Protein AF-F8GXV3-F1 (afdb_monomer_lite)

pLDDT: mean 84.54, std 17.16, range [21.62, 98.25]

Sequence (330 aa):
MSGDCIPEHRPTALTALLNALVDRIEAKPFVERRRDISFPLSAGTWPEFFSIALHGERMFVWGALEALQTQPGFALVLDQRRGQRDLDIWERSPKLVIAAQAEAFLRDETGRQPSAVVAWMAQWRQAVLARFSNAALCERLLSRPILILQRSPEQVLERLAGIPALASENLMLHEVAGRQFWGLSKVLNGHQEAIALLLDMEVCPFPDKPVQLLVAVRTADPAAPILFVENAATFEAMAAGRLSAAEGFVLIYASGYKASARRLRQPVGSSVYFAPGVFERNAALGISILAWLHGTDVTRPVYFWGDLDFSGIPVGRSNSPTFGRLNSPT

Secondary structure (DSSP, 8-state):
----PPPSS--HHHHHHHHHHHHHHHHS-GGG-SS-EEEE-STTT-HHHHH---HHHHHHHHHHHHHHHTSTTEEEE--GGGTTSS--GGGS--EEEE-TTHHHHHHHHHT-PPPHHHHHHHHHHHHHHHH---HHHHHHHHHS----TTS-HHHHHHHHHTGGGGTTS---HHHHHHHHTTT-TTTTTT-HHHHHHHTT-SS-SSPPPPEEEEEEES-S-TTPPEEEES-HHHHHHHHTTS-GGGTT-EEEEETT-TT-HHHHTSTTTEEEEE-THHHHH-THHHHHHHHHHHSS---S-EEEESS----SS-------------PPP-

Organism: Cupriavidus necator (strain ATCC 43291 / DSM 13513 / CCUG 52238 / LMG 8453 / N-1) (NCBI:txid1042878)

Structure (mmCIF, N/CA/C/O backbone):
data_AF-F8GXV3-F1
#
_entry.id   AF-F8GXV3-F1
#
loop_
_atom_site.group_PDB
_atom_site.id
_atom_site.type_symbol
_atom_site.label_atom_id
_atom_site.label_alt_id
_atom_site.label_comp_id
_atom_site.label_asym_id
_atom_site.label_entity_id
_atom_site.label_seq_id
_atom_site.pdbx_PDB_ins_code
_atom_site.Cartn_x
_atom_site.Cartn_y
_atom_site.Cartn_z
_atom_site.occupancy
_atom_site.B_iso_or_equiv
_atom_site.auth_seq_id
_atom_site.auth_comp_id
_atom_site.auth_asym_id
_atom_site.auth_atom_id
_atom_site.pdbx_PDB_model_num
ATOM 1 N N . MET A 1 1 ? -31.035 15.738 46.322 1.00 33.28 1 MET A N 1
ATOM 2 C CA . MET A 1 1 ? -30.264 14.577 45.835 1.00 33.28 1 MET A CA 1
ATOM 3 C C . MET A 1 1 ? -29.649 15.025 44.528 1.00 33.28 1 MET A C 1
ATOM 5 O O . MET A 1 1 ? -30.302 14.953 43.496 1.00 33.28 1 MET A O 1
ATOM 9 N N . SER A 1 2 ? -28.506 15.698 44.636 1.00 33.28 2 SER A N 1
ATOM 10 C CA . SER A 1 2 ? -27.885 16.427 43.531 1.00 33.28 2 SER A CA 1
ATOM 11 C C . SER A 1 2 ? -27.025 15.476 42.716 1.00 33.28 2 SER A C 1
ATOM 13 O O . SER A 1 2 ? -26.298 14.670 43.289 1.00 33.28 2 SER A O 1
ATOM 15 N N . GLY A 1 3 ? -27.147 15.562 41.393 1.00 39.66 3 GLY A N 1
ATOM 16 C CA . GLY A 1 3 ? -26.164 14.992 40.488 1.00 39.66 3 GLY A CA 1
ATOM 17 C C . GLY A 1 3 ? -24.858 15.750 40.671 1.00 39.66 3 GLY A C 1
ATOM 18 O O . GLY A 1 3 ? -24.817 16.961 40.458 1.00 39.66 3 GLY A O 1
ATOM 19 N N . ASP A 1 4 ? -23.820 15.042 41.098 1.00 42.78 4 ASP A N 1
ATOM 20 C CA . ASP A 1 4 ? -22.476 15.592 41.139 1.00 42.78 4 ASP A CA 1
ATOM 21 C C . ASP A 1 4 ? -21.959 15.672 39.701 1.00 42.78 4 ASP A C 1
ATOM 23 O O . ASP A 1 4 ? -21.517 14.692 39.099 1.00 42.78 4 ASP A O 1
ATOM 27 N N . CYS A 1 5 ? -22.096 16.869 39.128 1.00 40.56 5 CYS A N 1
ATOM 28 C CA . CYS A 1 5 ? -21.382 17.269 37.928 1.00 40.56 5 CYS A CA 1
ATOM 29 C C . CYS A 1 5 ? -19.881 17.079 38.156 1.00 40.56 5 CYS A C 1
ATOM 31 O O . CYS A 1 5 ? -19.325 17.534 39.157 1.00 40.56 5 CYS A O 1
ATOM 33 N N . ILE A 1 6 ? -19.221 16.464 37.177 1.00 49.84 6 ILE A N 1
ATOM 34 C CA . ILE A 1 6 ? -17.768 16.519 37.031 1.00 49.84 6 ILE A CA 1
ATOM 35 C C . ILE A 1 6 ? -17.361 18.008 37.105 1.00 49.84 6 ILE A C 1
ATOM 37 O O . ILE A 1 6 ? -17.970 18.821 36.406 1.00 49.84 6 ILE A O 1
ATOM 41 N N . PRO A 1 7 ? -16.398 18.397 37.962 1.00 50.69 7 PRO A N 1
ATOM 42 C CA . PRO A 1 7 ? -16.046 19.801 38.161 1.00 50.69 7 PRO A CA 1
ATOM 43 C C . PRO A 1 7 ? -15.643 20.476 36.840 1.00 50.69 7 PRO A C 1
ATOM 45 O O . PRO A 1 7 ? -14.898 19.892 36.054 1.00 50.69 7 PRO A O 1
ATOM 48 N N . GLU A 1 8 ? -16.099 21.720 36.628 1.00 45.16 8 GLU A N 1
ATOM 49 C CA . GLU A 1 8 ? -15.894 22.527 35.403 1.00 45.16 8 GLU A CA 1
ATOM 50 C C . GLU A 1 8 ? -14.418 22.674 34.984 1.00 45.16 8 GLU A C 1
ATOM 52 O O . GLU A 1 8 ? -14.126 22.967 33.827 1.00 45.16 8 GLU A O 1
ATOM 57 N N . HIS A 1 9 ? -13.478 22.442 35.906 1.00 56.06 9 HIS A N 1
ATOM 58 C CA . HIS A 1 9 ? -12.045 22.359 35.635 1.00 56.06 9 HIS A CA 1
ATOM 59 C C . HIS A 1 9 ? -11.512 20.996 36.090 1.00 56.06 9 HIS A C 1
ATOM 61 O O . HIS A 1 9 ? -11.319 20.746 37.282 1.00 56.06 9 HIS A O 1
ATOM 67 N N . ARG A 1 10 ? -11.266 20.101 35.127 1.00 70.50 10 ARG A N 1
ATOM 68 C CA . ARG A 1 10 ? -10.683 18.781 35.387 1.00 70.50 10 ARG A CA 1
ATOM 69 C C . ARG A 1 10 ? -9.225 18.923 35.849 1.00 70.50 10 ARG A C 1
ATOM 71 O O . ARG A 1 10 ? -8.451 19.599 35.169 1.00 70.50 10 ARG A O 1
ATOM 78 N N . PRO A 1 11 ? -8.804 18.244 36.934 1.00 85.44 11 PRO A N 1
ATOM 79 C CA . PRO A 1 11 ? -7.403 18.243 37.339 1.00 85.44 11 PRO A CA 1
ATOM 80 C C . PRO A 1 11 ? -6.493 17.687 36.240 1.00 85.44 11 PRO A C 1
ATOM 82 O O . PRO A 1 11 ? -6.799 16.648 35.652 1.00 85.44 11 PRO A O 1
ATOM 85 N N . THR A 1 12 ? -5.332 18.308 36.023 1.00 88.44 12 THR A N 1
ATOM 86 C CA . THR A 1 12 ? -4.345 17.880 35.014 1.00 88.44 12 THR A CA 1
ATOM 87 C C . THR A 1 12 ? -3.973 16.405 35.155 1.00 88.44 12 THR A C 1
ATOM 89 O O . THR A 1 12 ? -3.904 15.685 34.161 1.00 88.44 12 THR A O 1
ATOM 92 N N . ALA A 1 13 ? -3.807 15.929 36.393 1.00 92.06 13 ALA A N 1
ATOM 93 C CA . ALA A 1 13 ? -3.518 14.528 36.668 1.00 92.06 13 ALA A CA 1
ATOM 94 C C . ALA A 1 13 ? -4.636 13.594 36.172 1.00 92.06 13 ALA A C 1
ATOM 96 O O . ALA A 1 13 ? -4.341 12.560 35.578 1.00 92.06 13 ALA A O 1
ATOM 97 N N . LEU A 1 14 ? -5.912 13.956 36.342 1.00 93.00 14 LEU A N 1
ATOM 98 C CA . LEU A 1 14 ? -7.020 13.147 35.828 1.00 93.00 14 LEU A CA 1
ATOM 99 C C . LEU A 1 14 ? -7.042 13.150 34.292 1.00 93.00 14 LEU A C 1
ATOM 101 O O . LEU A 1 14 ? -7.212 12.099 33.684 1.00 93.00 14 LEU A O 1
ATOM 105 N N . THR A 1 15 ? -6.794 14.294 33.652 1.00 91.25 15 THR A N 1
ATOM 106 C CA . THR A 1 15 ? -6.670 14.376 32.185 1.00 91.25 15 THR A CA 1
ATOM 107 C C . THR A 1 15 ? -5.542 13.489 31.649 1.00 91.25 15 THR A C 1
ATOM 109 O O . THR A 1 15 ? -5.722 12.809 30.637 1.00 91.25 15 THR A O 1
ATOM 112 N N . ALA A 1 16 ? -4.391 13.458 32.326 1.00 92.25 16 ALA A N 1
ATOM 113 C CA . ALA A 1 16 ? -3.275 12.588 31.960 1.00 92.25 16 ALA A CA 1
ATOM 114 C C . ALA A 1 16 ? -3.654 11.102 32.065 1.00 92.25 16 ALA A C 1
ATOM 116 O O . ALA A 1 16 ? -3.392 10.337 31.136 1.00 92.25 16 ALA A O 1
ATOM 117 N N . LEU A 1 17 ? -4.362 10.716 33.135 1.00 95.06 17 LEU A N 1
ATOM 118 C CA . LEU A 1 17 ? -4.888 9.360 33.284 1.00 95.06 17 LEU A CA 1
ATOM 119 C C . LEU A 1 17 ? -5.804 8.993 32.113 1.00 95.06 17 LEU A C 1
ATOM 121 O O . LEU A 1 17 ? -5.548 7.994 31.453 1.00 95.06 17 LEU A O 1
ATOM 125 N N . LEU A 1 18 ? -6.826 9.802 31.808 1.00 94.12 18 LEU A N 1
ATOM 126 C CA . LEU A 1 18 ? -7.774 9.506 30.723 1.00 94.12 18 LEU A CA 1
ATOM 127 C C . LEU A 1 18 ? -7.065 9.318 29.371 1.00 94.12 18 LEU A C 1
ATOM 129 O O . LEU A 1 18 ? -7.381 8.381 28.638 1.00 94.12 18 LEU A O 1
ATOM 133 N N . ASN A 1 19 ? -6.061 10.147 29.069 1.00 91.62 19 ASN A N 1
ATOM 134 C CA . ASN A 1 19 ? -5.246 9.988 27.863 1.00 91.62 19 ASN A CA 1
ATOM 135 C C . ASN A 1 19 ? -4.462 8.670 27.852 1.00 91.62 19 ASN A C 1
ATOM 137 O O . ASN A 1 19 ? -4.500 7.959 26.848 1.00 91.62 19 ASN A O 1
ATOM 141 N N . ALA A 1 20 ? -3.833 8.295 28.969 1.00 92.88 20 ALA A N 1
ATOM 142 C CA . ALA A 1 20 ? -3.115 7.026 29.086 1.00 92.88 20 ALA A CA 1
ATOM 143 C C . ALA A 1 20 ? -4.042 5.806 28.913 1.00 92.88 20 ALA A C 1
ATOM 145 O O . ALA A 1 20 ? -3.634 4.767 28.383 1.00 92.88 20 ALA A O 1
ATOM 146 N N . LEU A 1 21 ? -5.309 5.920 29.325 1.00 93.44 21 LEU A N 1
ATOM 147 C CA . LEU A 1 21 ? -6.313 4.880 29.094 1.00 93.44 21 LEU A CA 1
ATOM 148 C C . LEU A 1 21 ? -6.666 4.760 27.606 1.00 93.44 21 LEU A C 1
ATOM 150 O O . LEU A 1 21 ? -6.712 3.642 27.090 1.00 93.44 21 LEU A O 1
ATOM 154 N N . VAL A 1 22 ? -6.846 5.884 26.904 1.00 91.06 22 VAL A N 1
ATOM 155 C CA . VAL A 1 22 ? -7.068 5.892 25.447 1.00 91.06 22 VAL A CA 1
ATOM 156 C C . VAL A 1 22 ? -5.863 5.314 24.707 1.00 91.06 22 VAL A C 1
ATOM 158 O O . VAL A 1 22 ? -6.049 4.450 23.853 1.00 91.06 22 VAL A O 1
ATOM 161 N N . ASP A 1 23 ? -4.632 5.667 25.090 1.00 89.69 23 ASP A N 1
ATOM 162 C CA . ASP A 1 23 ? -3.415 5.071 24.515 1.00 89.69 23 ASP A CA 1
ATOM 163 C C . ASP A 1 23 ? -3.404 3.546 24.678 1.00 89.69 23 ASP A C 1
ATOM 165 O O . ASP A 1 23 ? -3.026 2.795 23.775 1.00 89.69 23 ASP A O 1
ATOM 169 N N . ARG A 1 24 ? -3.873 3.050 25.829 1.00 89.56 24 ARG A N 1
ATOM 170 C CA . ARG A 1 24 ? -3.961 1.612 26.095 1.00 89.56 24 ARG A CA 1
ATOM 171 C C . ARG A 1 24 ? -5.009 0.911 25.229 1.00 89.56 24 ARG A C 1
ATOM 173 O O . ARG A 1 24 ? -4.808 -0.265 24.893 1.00 89.56 24 ARG A O 1
ATOM 180 N N . ILE A 1 25 ? -6.102 1.598 24.897 1.00 88.44 25 ILE A N 1
ATOM 181 C CA . ILE A 1 25 ? -7.142 1.128 23.972 1.00 88.44 25 ILE A CA 1
ATOM 182 C C . ILE A 1 25 ? -6.602 1.129 22.540 1.00 88.44 25 ILE A C 1
ATOM 184 O O . ILE A 1 25 ? -6.756 0.138 21.835 1.00 88.44 25 ILE A O 1
ATOM 188 N N . GLU A 1 26 ? -5.908 2.183 22.119 1.00 84.50 26 GLU A N 1
ATOM 189 C CA . GLU A 1 26 ? -5.350 2.294 20.766 1.00 84.50 26 GLU A CA 1
ATOM 190 C C . GLU A 1 26 ? -4.234 1.278 20.509 1.00 84.50 26 GLU A C 1
ATOM 192 O O . GLU A 1 26 ? -4.184 0.676 19.439 1.00 84.50 26 GLU A O 1
ATOM 197 N N . ALA A 1 27 ? -3.394 1.000 21.510 1.00 84.06 27 ALA A N 1
ATOM 198 C CA . ALA A 1 27 ? -2.353 -0.020 21.408 1.00 84.06 27 ALA A CA 1
ATOM 199 C C . ALA A 1 27 ? -2.911 -1.442 21.216 1.00 84.06 27 ALA A C 1
ATOM 201 O O . ALA A 1 27 ? -2.226 -2.307 20.671 1.00 84.06 27 ALA A O 1
ATOM 202 N N . LYS A 1 28 ? -4.124 -1.715 21.715 1.00 82.12 28 LYS A N 1
ATOM 203 C CA . LYS A 1 28 ? -4.849 -2.969 21.480 1.00 82.12 28 LYS A CA 1
ATOM 204 C C . LYS A 1 28 ? -6.350 -2.749 21.722 1.00 82.12 28 LYS A C 1
ATOM 206 O O . LYS A 1 28 ? -6.747 -2.720 22.896 1.00 82.12 28 LYS A O 1
ATOM 211 N N . PRO A 1 29 ? -7.172 -2.634 20.664 1.00 84.12 29 PRO A N 1
ATOM 212 C CA . PRO A 1 29 ? -8.606 -2.362 20.773 1.00 84.12 29 PRO A CA 1
ATOM 213 C C . PRO A 1 29 ? -9.378 -3.429 21.559 1.00 84.12 29 PRO A C 1
ATOM 215 O O . PRO A 1 29 ? -8.973 -4.593 21.600 1.00 84.12 29 PRO A O 1
ATOM 218 N N . PHE A 1 30 ? -10.530 -3.068 22.138 1.00 81.94 30 PHE A N 1
ATOM 219 C CA . PHE A 1 30 ? -11.371 -4.009 22.896 1.00 81.94 30 PHE A CA 1
ATOM 220 C C . PHE A 1 30 ? -11.828 -5.221 22.076 1.00 81.94 30 PHE A C 1
ATOM 222 O O . PHE A 1 30 ? -11.870 -6.326 22.610 1.00 81.94 30 PHE A O 1
ATOM 229 N N . VAL A 1 31 ? -12.068 -5.052 20.773 1.00 74.75 31 VAL A N 1
ATOM 230 C CA . VAL A 1 31 ? -12.433 -6.152 19.861 1.00 74.75 31 VAL A CA 1
ATOM 231 C C . VAL A 1 31 ? -11.362 -7.246 19.754 1.00 74.75 31 VAL A C 1
ATOM 233 O O . VAL A 1 31 ? -11.678 -8.393 19.458 1.00 74.75 31 VAL A O 1
ATOM 236 N N . GLU A 1 32 ? -10.097 -6.925 20.037 1.00 75.75 32 GLU A N 1
ATOM 237 C CA . GLU A 1 32 ? -8.978 -7.878 20.030 1.00 75.75 32 GLU A CA 1
ATOM 238 C C . GLU A 1 32 ? -8.675 -8.452 21.426 1.00 75.75 32 GLU A C 1
ATOM 240 O O . GLU A 1 32 ? -7.728 -9.231 21.617 1.00 75.75 32 GLU A O 1
ATOM 245 N N . ARG A 1 33 ? -9.431 -8.038 22.448 1.00 82.38 33 ARG A N 1
ATOM 246 C CA . ARG A 1 33 ? -9.215 -8.430 23.841 1.00 82.38 33 ARG A CA 1
ATOM 247 C C . ARG A 1 33 ? -10.218 -9.496 24.264 1.00 82.38 33 ARG A C 1
ATOM 249 O O . ARG A 1 33 ? -11.405 -9.417 23.996 1.00 82.38 33 ARG A O 1
ATOM 256 N N . ARG A 1 34 ? -9.721 -10.486 25.013 1.00 83.81 34 ARG A N 1
ATOM 257 C CA . ARG A 1 34 ? -10.557 -11.479 25.716 1.00 83.81 34 ARG A CA 1
ATOM 258 C C . ARG A 1 34 ? -10.982 -11.024 27.118 1.00 83.81 34 ARG A C 1
ATOM 260 O O . ARG A 1 34 ? -11.753 -11.721 27.765 1.00 83.81 34 ARG A O 1
ATOM 267 N N . ARG A 1 35 ? -10.388 -9.942 27.633 1.00 88.38 35 ARG A N 1
ATOM 268 C CA . ARG A 1 35 ? -10.569 -9.427 28.998 1.00 88.38 35 ARG A CA 1
ATOM 269 C C . ARG A 1 35 ? -10.495 -7.904 28.999 1.00 88.38 35 ARG A C 1
ATOM 271 O O . ARG A 1 35 ? -9.768 -7.335 28.180 1.00 88.38 35 ARG A O 1
ATOM 278 N N . ASP A 1 36 ? -11.168 -7.299 29.967 1.00 91.88 36 ASP A N 1
ATOM 279 C CA . ASP A 1 36 ? -11.130 -5.862 30.240 1.00 91.88 36 ASP A CA 1
ATOM 280 C C . ASP A 1 36 ? -9.711 -5.358 30.536 1.00 91.88 36 ASP A C 1
ATOM 282 O O . ASP A 1 36 ? -8.792 -6.117 30.875 1.00 91.88 36 ASP A O 1
ATOM 286 N N . ILE A 1 37 ? -9.513 -4.049 30.384 1.00 93.31 37 ILE A N 1
ATOM 287 C CA . ILE A 1 37 ? -8.228 -3.411 30.657 1.00 93.31 37 ILE A CA 1
ATOM 288 C C . ILE A 1 37 ? -8.104 -3.225 32.166 1.00 93.31 37 ILE A C 1
ATOM 290 O O . ILE A 1 37 ? -8.859 -2.473 32.762 1.00 93.31 37 ILE A O 1
ATOM 294 N N . SER A 1 38 ? -7.117 -3.876 32.780 1.00 94.25 38 SER A N 1
ATOM 295 C CA . SER A 1 38 ? -6.698 -3.575 34.152 1.00 94.25 38 SER A CA 1
ATOM 296 C C . SER A 1 38 ? -5.528 -2.596 34.108 1.00 94.25 38 SER A C 1
ATOM 298 O O . SER A 1 38 ? -4.436 -2.960 33.665 1.00 94.25 38 SER A O 1
ATOM 300 N N . PHE A 1 39 ? -5.740 -1.381 34.602 1.00 94.81 39 PHE A N 1
ATOM 301 C CA . PHE A 1 39 ? -4.751 -0.311 34.662 1.00 94.81 39 PHE A CA 1
ATOM 302 C C . PHE A 1 39 ? -4.348 -0.061 36.126 1.00 94.81 39 PHE A C 1
ATOM 304 O O . PHE A 1 39 ? -5.168 0.419 36.909 1.00 94.81 39 PHE A O 1
ATOM 311 N N . PRO A 1 40 ? -3.135 -0.446 36.562 1.00 95.12 40 PRO A N 1
ATOM 312 C CA . PRO A 1 40 ? -2.690 -0.137 37.917 1.00 95.12 40 PRO A CA 1
ATOM 313 C C . PRO A 1 40 ? -2.545 1.378 38.084 1.00 95.12 40 PRO A C 1
ATOM 315 O O . PRO A 1 40 ? -2.155 2.059 37.146 1.00 95.12 40 PRO A O 1
ATOM 318 N N . LEU A 1 41 ? -2.855 1.894 39.269 1.00 94.38 41 LEU A N 1
ATOM 319 C CA . LEU A 1 41 ? -2.696 3.307 39.604 1.00 94.38 41 LEU A CA 1
ATOM 320 C C . LEU A 1 41 ? -1.485 3.434 40.534 1.00 94.38 41 LEU A C 1
ATOM 322 O O . LEU A 1 41 ? -1.591 3.309 41.752 1.00 94.38 41 LEU A O 1
ATOM 326 N N . SER A 1 42 ? -0.304 3.587 39.936 1.00 93.69 42 SER A N 1
ATOM 327 C CA . SER A 1 42 ? 0.982 3.668 40.640 1.00 93.69 42 SER A CA 1
ATOM 328 C C . SER A 1 42 ? 1.845 4.804 40.099 1.00 93.69 42 SER A C 1
ATOM 330 O O . SER A 1 42 ? 1.592 5.309 39.008 1.00 93.69 42 SER A O 1
ATOM 332 N N . ALA A 1 43 ? 2.927 5.148 40.799 1.00 91.69 43 ALA A N 1
ATOM 333 C CA . ALA A 1 43 ? 3.860 6.184 40.349 1.00 91.69 43 ALA A CA 1
ATOM 334 C C . ALA A 1 43 ? 4.448 5.933 38.943 1.00 91.69 43 ALA A C 1
ATOM 336 O O . ALA A 1 43 ? 4.836 6.879 38.272 1.00 91.69 43 ALA A O 1
ATOM 337 N N . GLY A 1 44 ? 4.496 4.679 38.472 1.00 92.12 44 GLY A N 1
ATOM 338 C CA . GLY A 1 44 ? 4.976 4.353 37.123 1.00 92.12 44 GLY A CA 1
ATOM 339 C C . GLY A 1 44 ? 3.919 4.446 36.017 1.00 92.12 44 GLY A C 1
ATOM 340 O O . GLY A 1 44 ? 4.266 4.380 34.846 1.00 92.12 44 GLY A O 1
ATOM 341 N N . THR A 1 45 ? 2.637 4.543 36.367 1.00 91.25 45 THR A N 1
ATOM 342 C CA . THR A 1 45 ? 1.507 4.480 35.412 1.00 91.25 45 THR A CA 1
ATOM 343 C C . THR A 1 45 ? 0.573 5.679 35.496 1.00 91.25 45 THR A C 1
ATOM 345 O O . THR A 1 45 ? -0.137 5.958 34.538 1.00 91.25 45 THR A O 1
ATOM 348 N N . TRP A 1 46 ? 0.608 6.405 36.612 1.00 94.75 46 TRP A N 1
ATOM 349 C CA . TRP A 1 46 ? -0.066 7.680 36.814 1.00 94.75 46 TRP A CA 1
ATOM 350 C C . TRP A 1 46 ? 0.844 8.652 37.596 1.00 94.75 46 TRP A C 1
ATOM 352 O O . TRP A 1 46 ? 0.525 9.043 38.723 1.00 94.75 46 TRP A O 1
ATOM 362 N N . PRO A 1 47 ? 2.036 8.979 37.060 1.00 94.38 47 PRO A N 1
ATOM 363 C CA . PRO A 1 47 ? 3.049 9.765 37.768 1.00 94.38 47 PRO A CA 1
ATOM 364 C C . PRO A 1 47 ? 2.542 11.143 38.208 1.00 94.38 47 PRO A C 1
ATOM 366 O O . PRO A 1 47 ? 2.932 11.626 39.270 1.00 94.38 47 PRO A O 1
ATOM 369 N N . GLU A 1 48 ? 1.639 11.752 37.439 1.00 94.38 48 GLU A N 1
ATOM 370 C CA . GLU A 1 48 ? 1.087 13.077 37.708 1.00 94.38 48 GLU A CA 1
ATOM 371 C C . GLU A 1 48 ? 0.398 13.118 39.072 1.00 94.38 48 GLU A C 1
ATOM 373 O O . GLU A 1 48 ? 0.664 14.023 39.855 1.00 94.38 48 GLU A O 1
ATOM 378 N N . PHE A 1 49 ? -0.402 12.104 39.414 1.00 93.81 49 PHE A N 1
ATOM 379 C CA . PHE A 1 49 ? -1.050 12.020 40.724 1.00 93.81 49 PHE A CA 1
ATOM 380 C C . PHE A 1 49 ? -0.048 11.860 41.873 1.00 93.81 49 PHE A C 1
ATOM 382 O O . PHE A 1 49 ? -0.163 12.522 42.905 1.00 93.81 49 PHE A O 1
ATOM 389 N N . PHE A 1 50 ? 0.964 11.007 41.695 1.00 92.38 50 PHE A N 1
ATOM 390 C CA . PHE A 1 50 ? 1.960 10.743 42.739 1.00 92.38 50 PHE A CA 1
ATOM 391 C C . PHE A 1 50 ? 2.965 11.891 42.920 1.00 92.38 50 PHE A C 1
ATOM 393 O O . PHE A 1 50 ? 3.609 11.967 43.965 1.00 92.38 50 PHE A O 1
ATOM 400 N N . SER A 1 51 ? 3.064 12.805 41.950 1.00 92.94 51 SER A N 1
ATOM 401 C CA . SER A 1 51 ? 3.868 14.030 42.049 1.00 92.94 51 SER A CA 1
ATOM 402 C C . SER A 1 51 ? 3.210 15.154 42.864 1.00 92.94 51 SER A C 1
ATOM 404 O O . SER A 1 51 ? 3.900 16.083 43.282 1.00 92.94 51 SER A O 1
ATOM 406 N N . ILE A 1 52 ? 1.901 15.069 43.143 1.00 92.12 52 ILE A N 1
ATOM 407 C CA . ILE A 1 52 ? 1.165 16.086 43.910 1.00 92.12 52 ILE A CA 1
ATOM 408 C C . ILE A 1 52 ? 1.664 16.094 45.357 1.00 92.12 52 ILE A C 1
ATOM 410 O O . ILE A 1 52 ? 1.438 15.131 46.088 1.00 92.12 52 ILE A O 1
ATOM 414 N N . ALA A 1 53 ? 2.321 17.170 45.792 1.00 89.50 53 ALA A N 1
ATOM 415 C CA . ALA A 1 53 ? 2.879 17.271 47.145 1.00 89.50 53 ALA A CA 1
ATOM 416 C C . ALA A 1 53 ? 1.821 17.592 48.217 1.00 89.50 53 ALA A C 1
ATOM 418 O O . ALA A 1 53 ? 1.939 17.154 49.361 1.00 89.50 53 ALA A O 1
ATOM 419 N N . LEU A 1 54 ? 0.784 18.355 47.858 1.00 91.19 54 LEU A N 1
ATOM 420 C CA . LEU A 1 54 ? -0.247 18.805 48.791 1.00 91.19 54 LEU A CA 1
ATOM 421 C C . LEU A 1 54 ? -1.329 17.734 48.972 1.00 91.19 54 LEU A C 1
ATOM 423 O O . LEU A 1 54 ? -2.024 17.368 48.025 1.00 91.19 54 LEU A O 1
ATOM 427 N N . HIS A 1 55 ? -1.528 17.273 50.211 1.00 87.75 55 HIS A N 1
ATOM 428 C CA . HIS A 1 55 ? -2.513 16.228 50.520 1.00 87.75 55 HIS A CA 1
ATOM 429 C C . HIS A 1 55 ? -3.947 16.617 50.110 1.00 87.75 55 HIS A C 1
ATOM 431 O O . HIS A 1 55 ? -4.671 15.792 49.562 1.00 87.75 55 HIS A O 1
ATOM 437 N N . GLY A 1 56 ? -4.348 17.879 50.305 1.00 88.12 56 GLY A N 1
ATOM 438 C CA . GLY A 1 56 ? -5.682 18.357 49.915 1.00 88.12 56 GLY A CA 1
ATOM 439 C C . GLY A 1 56 ? -5.928 18.322 48.402 1.00 88.12 56 GLY A C 1
ATOM 440 O O . GLY A 1 56 ? -6.994 17.904 47.960 1.00 88.12 56 GLY A O 1
ATOM 441 N N . GLU A 1 57 ? -4.927 18.688 47.599 1.00 89.38 57 GLU A N 1
ATOM 442 C CA . GLU A 1 57 ? -5.003 18.588 46.136 1.00 89.38 57 GLU A CA 1
ATOM 443 C C . GLU A 1 57 ? -5.070 17.122 45.697 1.00 89.38 57 GLU A C 1
ATOM 445 O O . GLU A 1 57 ? -5.873 16.758 44.841 1.00 89.38 57 GLU A O 1
ATOM 450 N N . ARG A 1 58 ? -4.296 16.247 46.348 1.00 91.38 58 ARG A N 1
ATOM 451 C CA . ARG A 1 58 ? -4.332 14.807 46.082 1.00 91.38 58 ARG A CA 1
ATOM 452 C C . ARG A 1 58 ? -5.708 14.206 46.381 1.00 91.38 58 ARG A C 1
ATOM 454 O O . ARG A 1 58 ? -6.230 13.460 45.556 1.00 91.38 58 ARG A O 1
ATOM 461 N N . MET A 1 59 ? -6.318 14.578 47.507 1.00 90.62 59 MET A N 1
ATOM 462 C CA . MET A 1 59 ? -7.692 14.194 47.853 1.00 90.62 59 MET A CA 1
ATOM 463 C C . MET A 1 59 ? -8.705 14.697 46.820 1.00 90.62 59 MET A C 1
ATOM 465 O O . MET A 1 59 ? -9.604 13.953 46.440 1.00 90.62 59 MET A O 1
ATOM 469 N N . PHE A 1 60 ? -8.541 15.922 46.315 1.00 90.44 60 PHE A N 1
ATOM 470 C CA . PHE A 1 60 ? -9.403 16.469 45.266 1.00 90.44 60 PHE A CA 1
ATOM 471 C C . PHE A 1 60 ? -9.306 15.672 43.955 1.00 90.44 60 PHE A C 1
ATOM 473 O O . PHE A 1 60 ? -10.331 15.289 43.389 1.00 90.44 60 PHE A O 1
ATOM 480 N N . VAL A 1 61 ? -8.090 15.356 43.493 1.00 91.75 61 VAL A N 1
ATOM 481 C CA . VAL A 1 61 ? -7.899 14.522 42.293 1.00 91.75 61 VAL A CA 1
ATOM 482 C C . VAL A 1 61 ? -8.448 13.111 42.500 1.00 91.75 61 VAL A C 1
ATOM 484 O O . VAL A 1 61 ? -9.055 12.549 41.588 1.00 91.75 61 VAL A O 1
ATOM 487 N N . TRP A 1 62 ? -8.267 12.543 43.694 1.00 92.81 62 TRP A N 1
ATOM 488 C CA . TRP A 1 62 ? -8.807 11.230 44.030 1.00 92.81 62 TRP A CA 1
ATOM 489 C C . TRP A 1 62 ? -10.340 11.216 44.012 1.00 92.81 62 TRP A C 1
ATOM 491 O O . TRP A 1 62 ? -10.929 10.346 43.378 1.00 92.81 62 TRP A O 1
ATOM 501 N N . GLY A 1 63 ? -10.991 12.221 44.603 1.00 91.69 63 GLY A N 1
ATOM 502 C CA . GLY A 1 63 ? -12.448 12.362 44.543 1.00 91.69 63 GLY A CA 1
ATOM 503 C C . GLY A 1 63 ? -12.971 12.487 43.107 1.00 91.69 63 GLY A C 1
ATOM 504 O O . GLY A 1 63 ? -13.998 11.907 42.765 1.00 91.69 63 GLY A O 1
ATOM 505 N N . ALA A 1 64 ? -12.228 13.158 42.220 1.00 90.31 64 ALA A N 1
ATOM 506 C CA . ALA A 1 64 ? -12.573 13.220 40.799 1.00 90.31 64 ALA A CA 1
ATOM 507 C C . ALA A 1 64 ? -12.445 11.852 40.088 1.00 90.31 64 ALA A C 1
ATOM 509 O O . ALA A 1 64 ? -13.231 11.548 39.190 1.00 90.31 64 ALA A O 1
ATOM 510 N N . LEU A 1 65 ? -11.494 11.002 40.498 1.00 92.25 65 LEU A N 1
ATOM 511 C CA . LEU A 1 65 ? -11.402 9.610 40.039 1.00 92.25 65 LEU A CA 1
ATOM 512 C C . LEU A 1 65 ? -12.554 8.747 40.584 1.00 92.25 65 LEU A C 1
ATOM 514 O O . LEU A 1 65 ? -13.080 7.901 39.866 1.00 92.25 65 LEU A O 1
ATOM 518 N N . GLU A 1 66 ? -12.968 8.942 41.833 1.00 91.75 66 GLU A N 1
ATOM 519 C CA . GLU A 1 66 ? -14.116 8.225 42.404 1.00 91.75 66 GLU A CA 1
ATOM 520 C C . GLU A 1 66 ? -15.422 8.620 41.705 1.00 91.75 66 GLU A C 1
ATOM 522 O O . GLU A 1 66 ? -16.238 7.757 41.383 1.00 91.75 66 GLU A O 1
ATOM 527 N N . ALA A 1 67 ? -15.581 9.897 41.349 1.00 89.12 67 ALA A N 1
ATOM 528 C CA . ALA A 1 67 ? -16.684 10.339 40.502 1.00 89.12 67 ALA A CA 1
ATOM 529 C C . ALA A 1 67 ? -16.664 9.640 39.127 1.00 89.12 67 ALA A C 1
ATOM 531 O O . ALA A 1 67 ? -17.717 9.248 38.624 1.00 89.12 67 ALA A O 1
ATOM 532 N N . LEU A 1 68 ? -15.483 9.396 38.542 1.00 87.62 68 LEU A N 1
ATOM 533 C CA . LEU A 1 68 ? -15.342 8.649 37.284 1.00 87.62 68 LEU A CA 1
ATOM 534 C C . LEU A 1 68 ? -15.836 7.196 37.399 1.00 87.62 68 LEU A C 1
ATOM 536 O O . LEU A 1 68 ? -16.393 6.670 36.441 1.00 87.62 68 LEU A O 1
ATOM 540 N N . GLN A 1 69 ? -15.694 6.552 38.563 1.00 87.56 69 GLN A N 1
ATOM 541 C CA . GLN A 1 69 ? -16.192 5.187 38.791 1.00 87.56 69 GLN A CA 1
ATOM 542 C C . GLN A 1 69 ? -17.719 5.077 38.645 1.00 87.56 69 GLN A C 1
ATOM 544 O O . GLN A 1 69 ? -18.234 3.994 38.374 1.00 87.56 69 GLN A O 1
ATOM 549 N N . THR A 1 70 ? -18.456 6.177 38.808 1.00 87.88 70 THR A N 1
ATOM 550 C CA . THR A 1 70 ? -19.915 6.172 38.611 1.00 87.88 70 THR A CA 1
ATOM 551 C C . THR A 1 70 ? -20.316 5.980 37.144 1.00 87.88 70 THR A C 1
ATOM 553 O O . THR A 1 70 ? -21.460 5.620 36.864 1.00 87.88 70 THR A O 1
ATOM 556 N N . GLN A 1 71 ? -19.382 6.178 36.206 1.00 89.81 71 GLN A N 1
ATOM 557 C CA . GLN A 1 71 ? -19.624 6.013 34.779 1.00 89.81 71 GLN A CA 1
ATOM 558 C C . GLN A 1 71 ? -19.643 4.526 34.377 1.00 89.81 71 GLN A C 1
ATOM 560 O O . GLN A 1 71 ? -18.831 3.733 34.871 1.00 89.81 71 GLN A O 1
ATOM 565 N N . PRO A 1 72 ? -20.522 4.119 33.440 1.00 91.19 72 PRO A N 1
ATOM 566 C CA . PRO A 1 72 ? -20.564 2.748 32.946 1.00 91.19 72 PRO A CA 1
ATOM 567 C C . PRO A 1 72 ? -19.211 2.273 32.405 1.00 91.19 72 PRO A C 1
ATOM 569 O O . PRO A 1 72 ? -18.557 2.952 31.616 1.00 91.19 72 PRO A O 1
ATOM 572 N N . GLY A 1 73 ? -18.811 1.065 32.800 1.00 91.56 73 GLY A N 1
ATOM 573 C CA . GLY A 1 73 ? -17.586 0.428 32.325 1.00 91.56 73 GLY A CA 1
ATOM 574 C C . GLY A 1 73 ? -16.315 0.780 33.102 1.00 91.56 73 GLY A C 1
ATOM 575 O O . GLY A 1 73 ? -15.260 0.267 32.735 1.00 91.56 73 GLY A O 1
ATOM 576 N N . PHE A 1 74 ? -16.395 1.578 34.172 1.00 94.62 74 PHE A N 1
ATOM 577 C CA . PHE A 1 74 ? -15.285 1.813 35.099 1.00 94.62 74 PHE A CA 1
ATOM 578 C C . PHE A 1 74 ? -15.489 1.066 36.420 1.00 94.62 74 PHE A C 1
ATOM 580 O O . PHE A 1 74 ? -16.573 1.068 36.995 1.00 94.62 74 PHE A O 1
ATOM 587 N N . ALA A 1 75 ? -14.426 0.454 36.940 1.00 93.94 75 ALA A N 1
ATOM 588 C CA . ALA A 1 75 ? -14.424 -0.121 38.281 1.00 93.94 75 ALA A CA 1
ATOM 589 C C . ALA A 1 75 ? -13.085 0.119 38.982 1.00 93.94 75 ALA A C 1
ATOM 591 O O . ALA A 1 75 ? -12.029 -0.275 38.483 1.00 93.94 75 ALA A O 1
ATOM 592 N N . LEU A 1 76 ? -13.126 0.737 40.162 1.00 92.94 76 LEU A N 1
ATOM 593 C CA . LEU A 1 76 ? -11.955 0.913 41.013 1.00 92.94 76 LEU A CA 1
ATOM 594 C C . LEU A 1 76 ? -11.822 -0.289 41.951 1.00 92.94 76 LEU A C 1
ATOM 596 O O . LEU A 1 76 ? -12.722 -0.599 42.729 1.00 92.94 76 LEU A O 1
ATOM 600 N N . VAL A 1 77 ? -10.685 -0.974 41.875 1.00 91.50 77 VAL A N 1
ATOM 601 C CA . VAL A 1 77 ? -10.384 -2.166 42.670 1.00 91.50 77 VAL A CA 1
ATOM 602 C C . VAL A 1 77 ? -9.202 -1.876 43.587 1.00 91.50 77 VAL A C 1
ATOM 604 O O . VAL A 1 77 ? -8.124 -1.505 43.124 1.00 91.50 77 VAL A O 1
ATOM 607 N N . LEU A 1 78 ? -9.393 -2.090 44.888 1.00 88.44 78 LEU A N 1
ATOM 608 C CA . LEU A 1 78 ? -8.357 -1.952 45.916 1.00 88.44 78 LEU A CA 1
ATOM 609 C C . LEU A 1 78 ? -7.869 -3.328 46.386 1.00 88.44 78 LEU A C 1
ATOM 611 O O . LEU A 1 78 ? -8.632 -4.298 46.396 1.00 88.44 78 LEU A O 1
ATOM 615 N N . ASP A 1 79 ? -6.609 -3.424 46.819 1.00 83.38 79 ASP A N 1
ATOM 616 C CA . ASP A 1 79 ? -6.095 -4.649 47.436 1.00 83.38 79 ASP A CA 1
ATOM 617 C C . ASP A 1 79 ? -6.634 -4.794 48.867 1.00 83.38 79 ASP A C 1
ATOM 619 O O . ASP A 1 79 ? -6.192 -4.118 49.801 1.00 83.38 79 ASP A O 1
ATOM 623 N N . GLN A 1 80 ? -7.573 -5.724 49.051 1.00 76.94 80 GLN A N 1
ATOM 624 C CA . GLN A 1 80 ? -8.201 -6.003 50.345 1.00 76.94 80 GLN A CA 1
ATOM 625 C C . GLN A 1 80 ? -7.187 -6.380 51.436 1.00 76.94 80 GLN A C 1
ATOM 627 O O . GLN A 1 80 ? -7.400 -6.056 52.603 1.00 76.94 80 GLN A O 1
ATOM 632 N N . ARG A 1 81 ? -6.046 -6.994 51.081 1.00 75.06 81 ARG A N 1
ATOM 633 C CA . ARG A 1 81 ? -5.003 -7.375 52.054 1.00 75.06 81 ARG A CA 1
ATOM 634 C C . ARG A 1 81 ? -4.312 -6.160 52.668 1.00 75.06 81 ARG A C 1
ATOM 636 O O . ARG A 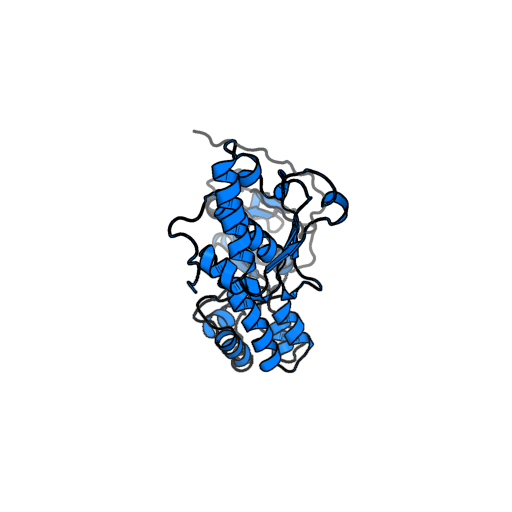1 81 ? -3.765 -6.247 53.764 1.00 75.06 81 ARG A O 1
ATOM 643 N N . ARG A 1 82 ? -4.323 -5.029 51.959 1.00 75.00 82 ARG A N 1
ATOM 644 C CA . ARG A 1 82 ? -3.780 -3.749 52.430 1.00 75.00 82 ARG A CA 1
ATOM 645 C C . ARG A 1 82 ? -4.822 -2.889 53.141 1.00 75.00 82 ARG A C 1
ATOM 647 O O . ARG A 1 82 ? -4.436 -1.942 53.810 1.00 75.00 82 ARG A O 1
ATOM 654 N N . GLY A 1 83 ? -6.106 -3.238 53.050 1.00 64.38 83 GLY A N 1
ATOM 655 C CA . GLY A 1 83 ? -7.197 -2.507 53.702 1.00 64.38 83 GLY A CA 1
ATOM 656 C C . GLY A 1 83 ? -7.191 -2.582 55.232 1.00 64.38 83 GLY A C 1
ATOM 657 O O . GLY A 1 83 ? -7.781 -1.722 55.871 1.00 64.38 83 GLY A O 1
ATOM 658 N N . GLN A 1 84 ? -6.503 -3.568 55.818 1.00 64.06 84 GLN A N 1
ATOM 659 C CA . GLN A 1 84 ? -6.331 -3.700 57.275 1.00 64.06 84 GLN A CA 1
ATOM 660 C C . GLN A 1 84 ? -5.207 -2.819 57.846 1.00 64.06 84 GLN A C 1
ATOM 662 O O . GLN A 1 84 ? -4.946 -2.861 59.045 1.00 64.06 84 GLN A O 1
ATOM 667 N N . ARG A 1 85 ? -4.500 -2.066 56.999 1.00 70.38 85 ARG A N 1
ATOM 668 C CA . ARG A 1 85 ? -3.413 -1.175 57.411 1.00 70.38 85 ARG A CA 1
ATOM 669 C C . ARG A 1 85 ? -3.904 0.269 57.403 1.00 70.38 85 ARG A C 1
ATOM 671 O O . ARG A 1 85 ? -4.728 0.626 56.562 1.00 70.38 85 ARG A O 1
ATOM 678 N N . ASP A 1 86 ? -3.351 1.080 58.299 1.00 76.56 86 ASP A N 1
ATOM 679 C CA . ASP A 1 86 ? -3.570 2.530 58.358 1.00 76.56 86 ASP A CA 1
ATOM 680 C C . ASP A 1 86 ? -2.802 3.227 57.222 1.00 76.56 86 ASP A C 1
ATOM 682 O O . ASP A 1 86 ? -1.784 3.881 57.420 1.00 76.56 86 ASP A O 1
ATOM 686 N N . LEU A 1 87 ? -3.216 2.921 55.993 1.00 81.44 87 LEU A N 1
ATOM 687 C CA . LEU A 1 87 ? -2.655 3.428 54.747 1.00 81.44 87 LEU A CA 1
ATOM 688 C C . LEU A 1 87 ? -3.710 4.253 54.022 1.00 81.44 87 LEU A C 1
ATOM 690 O O . LEU A 1 87 ? -4.890 3.859 53.979 1.00 81.44 87 LEU A O 1
ATOM 694 N N . ASP A 1 88 ? -3.256 5.316 53.365 1.00 83.31 88 ASP A N 1
ATOM 695 C CA . ASP A 1 88 ? -4.090 6.110 52.470 1.00 83.31 88 ASP A CA 1
ATOM 696 C C . ASP A 1 88 ? -4.643 5.242 51.329 1.00 83.31 88 ASP A C 1
ATOM 698 O O . ASP A 1 88 ? -4.059 4.228 50.929 1.00 83.31 88 ASP A O 1
ATOM 702 N N . ILE A 1 89 ? -5.782 5.642 50.759 1.00 83.69 89 ILE A N 1
ATOM 703 C CA . ILE A 1 89 ? -6.501 4.848 49.746 1.00 83.69 89 ILE A CA 1
ATOM 704 C C . ILE A 1 89 ? -5.609 4.563 48.523 1.00 83.69 89 ILE A C 1
ATOM 706 O O . ILE A 1 89 ? -5.575 3.434 48.024 1.00 83.69 89 ILE A O 1
ATOM 710 N N . TRP A 1 90 ? -4.807 5.541 48.092 1.00 84.88 90 TRP A N 1
ATOM 711 C CA . TRP A 1 90 ? -3.868 5.395 46.974 1.00 84.88 90 TRP A CA 1
ATOM 712 C C . TRP A 1 90 ? -2.657 4.492 47.269 1.00 84.88 90 TRP A C 1
ATOM 714 O O . TRP A 1 90 ? -1.994 4.026 46.344 1.00 84.88 90 TRP A O 1
ATOM 724 N N . GLU A 1 91 ? -2.379 4.169 48.533 1.00 84.44 91 GLU A N 1
ATOM 725 C CA . GLU A 1 91 ? -1.296 3.256 48.935 1.00 84.44 91 GLU A CA 1
ATOM 726 C C . GLU A 1 91 ? -1.758 1.787 49.005 1.00 84.44 91 GLU A C 1
ATOM 728 O O . GLU A 1 91 ? -0.952 0.841 49.057 1.00 84.44 91 GLU A O 1
ATOM 733 N N . ARG A 1 92 ? -3.075 1.563 48.909 1.00 87.94 92 ARG A N 1
ATOM 734 C CA . ARG A 1 92 ? -3.723 0.239 48.900 1.00 87.94 92 ARG A CA 1
ATOM 735 C C . ARG A 1 92 ? -3.659 -0.453 47.534 1.00 87.94 92 ARG A C 1
ATOM 737 O O . ARG A 1 92 ? -4.483 -1.310 47.227 1.00 87.94 92 ARG A O 1
ATOM 744 N N . SER A 1 93 ? -2.649 -0.113 46.730 1.00 86.31 93 SER A N 1
ATOM 745 C CA . SER A 1 93 ? -2.400 -0.664 45.387 1.00 86.31 93 SER A CA 1
ATOM 746 C C . SER A 1 93 ? -3.640 -0.646 44.475 1.00 86.31 93 SER A C 1
ATOM 748 O O . SER A 1 93 ? -4.029 -1.698 43.954 1.00 86.31 93 SER A O 1
ATOM 750 N N . PRO A 1 94 ? -4.271 0.530 44.296 1.00 92.62 94 PRO A N 1
ATOM 751 C CA . PRO A 1 94 ? -5.470 0.672 43.481 1.00 92.62 94 PRO A CA 1
ATOM 752 C C . PRO A 1 94 ? -5.243 0.295 42.013 1.00 92.62 94 PRO A C 1
ATOM 754 O O . PRO A 1 94 ? -4.161 0.475 41.446 1.00 92.62 94 PRO A O 1
ATOM 757 N N . LYS A 1 95 ? -6.297 -0.218 41.379 1.00 94.25 95 LYS A N 1
ATOM 758 C CA . LYS A 1 95 ? -6.349 -0.527 39.947 1.00 94.25 95 LYS A CA 1
ATOM 759 C C . LYS A 1 95 ? -7.680 -0.066 39.380 1.00 94.25 95 LYS A C 1
ATOM 761 O O . LYS A 1 95 ? -8.719 -0.328 39.978 1.00 94.25 95 LYS A O 1
ATOM 766 N N . LEU A 1 96 ? -7.646 0.549 38.209 1.00 95.12 96 LEU A N 1
ATOM 767 C CA . LEU A 1 96 ? -8.833 0.883 37.441 1.00 95.12 96 LEU A CA 1
ATOM 768 C C . LEU A 1 96 ? -9.072 -0.205 36.391 1.00 95.12 96 LEU A C 1
ATOM 770 O O . LEU A 1 96 ? -8.198 -0.492 35.572 1.00 95.12 96 LEU A O 1
ATOM 774 N N . VAL A 1 97 ? -10.237 -0.840 36.433 1.00 94.62 97 VAL A N 1
ATOM 775 C CA . VAL A 1 97 ? -10.695 -1.800 35.427 1.00 94.62 97 VAL A CA 1
ATOM 776 C C . VAL A 1 97 ? -11.633 -1.083 34.465 1.00 94.62 97 VAL A C 1
ATOM 778 O O . VAL A 1 97 ? -12.531 -0.366 34.902 1.00 94.62 97 VAL A O 1
ATOM 781 N N . ILE A 1 98 ? -11.397 -1.263 33.166 1.00 95.25 98 ILE A N 1
ATOM 782 C CA . ILE A 1 98 ? -12.088 -0.549 32.092 1.00 95.25 98 ILE A CA 1
ATOM 783 C C . ILE A 1 98 ? -12.641 -1.565 31.099 1.00 95.25 98 ILE A C 1
ATOM 785 O O . ILE A 1 98 ? -11.874 -2.302 30.466 1.00 95.25 98 ILE A O 1
ATOM 789 N N . ALA A 1 99 ? -13.961 -1.578 30.963 1.00 93.12 99 ALA A N 1
ATOM 790 C CA . ALA A 1 99 ? -14.695 -2.380 29.994 1.00 93.12 99 ALA A CA 1
ATOM 791 C C . ALA A 1 99 ? -14.954 -1.596 28.696 1.00 93.12 99 ALA A C 1
ATOM 793 O O . ALA A 1 99 ? -14.846 -0.371 28.658 1.00 93.12 99 ALA A O 1
ATOM 794 N N . ALA A 1 100 ? -15.365 -2.296 27.634 1.00 87.44 100 ALA A N 1
ATOM 795 C CA . ALA A 1 100 ? -15.621 -1.692 26.318 1.00 87.44 100 ALA A CA 1
ATOM 796 C C . ALA A 1 100 ? -16.649 -0.539 26.344 1.00 87.44 100 ALA A C 1
ATOM 798 O O . ALA A 1 100 ? -16.575 0.381 25.536 1.00 87.44 100 ALA A O 1
ATOM 799 N N . GLN A 1 101 ? -17.582 -0.564 27.300 1.00 90.19 101 GLN A N 1
ATOM 800 C CA . GLN A 1 101 ? -18.620 0.461 27.486 1.00 90.19 101 GLN A CA 1
ATOM 801 C C . GLN A 1 101 ? -18.042 1.844 27.830 1.00 90.19 101 GLN A C 1
ATOM 803 O O . GLN A 1 101 ? -18.647 2.856 27.491 1.00 90.19 101 GLN A O 1
ATOM 808 N N . ALA A 1 102 ? -16.863 1.889 28.458 1.00 90.25 102 ALA A N 1
ATOM 809 C C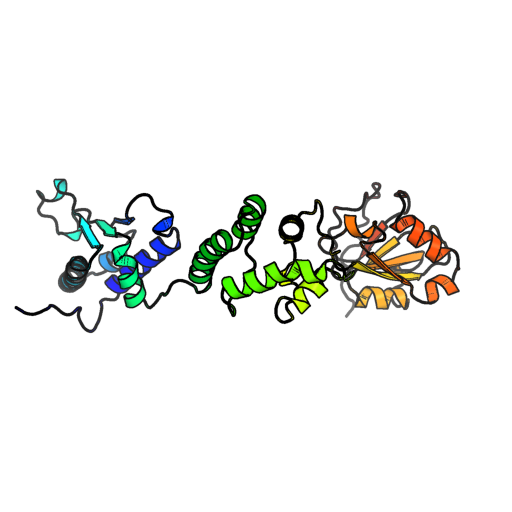A . ALA A 1 102 ? -16.207 3.129 28.856 1.00 90.25 102 ALA A CA 1
ATOM 810 C C . ALA A 1 102 ? -15.476 3.833 27.697 1.00 90.25 102 ALA A C 1
ATOM 812 O O . ALA A 1 102 ? -15.078 4.986 27.842 1.00 90.25 102 ALA A O 1
ATOM 813 N N . GLU A 1 103 ? -15.276 3.172 26.548 1.00 89.19 103 GLU A N 1
ATOM 814 C CA . GLU A 1 103 ? -14.495 3.744 25.442 1.00 89.19 103 GLU A CA 1
ATOM 815 C C . GLU A 1 103 ? -15.129 5.024 24.886 1.00 89.19 103 GLU A C 1
ATOM 817 O O . GLU A 1 103 ? -14.419 6.006 24.689 1.00 89.19 103 GLU A O 1
ATOM 822 N N . ALA A 1 104 ? -16.449 5.038 24.674 1.00 85.88 104 ALA A N 1
ATOM 823 C CA . ALA A 1 104 ? -17.145 6.216 24.154 1.00 85.88 104 ALA A CA 1
ATOM 824 C C . ALA A 1 104 ? -16.940 7.431 25.072 1.00 85.88 104 ALA A C 1
ATOM 826 O O . ALA A 1 104 ? -16.509 8.486 24.615 1.00 85.88 104 ALA A O 1
ATOM 827 N N . PHE A 1 105 ? -17.129 7.232 26.380 1.00 89.69 105 PHE A N 1
ATOM 828 C CA . PHE A 1 105 ? -16.874 8.254 27.391 1.00 89.69 105 PHE A CA 1
ATOM 829 C C . PHE A 1 105 ? -15.420 8.748 27.345 1.00 89.69 105 PHE A C 1
ATOM 831 O O . PHE A 1 105 ? -15.175 9.946 27.270 1.00 89.69 105 PHE A O 1
ATOM 838 N N . LEU A 1 106 ? -14.437 7.838 27.333 1.00 90.38 106 LEU A N 1
ATOM 839 C CA . LEU A 1 106 ? -13.015 8.205 27.299 1.00 90.38 106 LEU A CA 1
ATOM 840 C C . LEU A 1 106 ? -12.650 9.040 26.069 1.00 90.38 106 LEU A C 1
ATOM 842 O O . LEU A 1 106 ? -11.821 9.946 26.165 1.00 90.38 106 LEU A O 1
ATOM 846 N N . ARG A 1 107 ? -13.238 8.739 24.911 1.00 86.88 107 ARG A N 1
ATOM 847 C CA . ARG A 1 107 ? -12.962 9.463 23.666 1.00 86.88 107 ARG A CA 1
ATOM 848 C C . ARG A 1 107 ? -13.603 10.838 23.640 1.00 86.88 107 ARG A C 1
ATOM 850 O O . ARG A 1 107 ? -12.933 11.782 23.225 1.00 86.88 107 ARG A O 1
ATOM 857 N N . ASP A 1 108 ? -14.834 10.960 24.120 1.00 87.31 108 ASP A N 1
ATOM 858 C CA . ASP A 1 108 ? -15.499 12.257 24.246 1.00 87.31 108 ASP A CA 1
ATOM 859 C C . ASP A 1 108 ? -14.737 13.155 25.223 1.00 87.31 108 ASP A C 1
ATOM 861 O O . ASP A 1 108 ? -14.440 14.307 24.915 1.00 87.31 108 ASP A O 1
ATOM 865 N N . GLU A 1 109 ? -14.292 12.590 26.345 1.00 88.56 109 GLU A N 1
ATOM 866 C CA . GLU A 1 109 ? -13.588 13.334 27.386 1.00 88.56 109 GLU A CA 1
ATOM 867 C C . GLU A 1 109 ? -12.150 13.728 27.050 1.00 88.56 109 GLU A C 1
ATOM 869 O O . GLU A 1 109 ? -11.605 14.670 27.629 1.00 88.56 109 GLU A O 1
ATOM 874 N N . THR A 1 110 ? -11.510 13.004 26.136 1.00 88.81 110 THR A N 1
ATOM 875 C CA . THR A 1 110 ? -10.157 13.327 25.657 1.00 88.81 110 THR A CA 1
ATOM 876 C C . THR A 1 110 ? -10.168 14.057 24.316 1.00 88.81 110 THR A C 1
ATOM 878 O O . THR A 1 110 ? -9.119 14.511 23.864 1.00 88.81 110 THR A O 1
ATOM 881 N N . GLY A 1 111 ? -11.322 14.146 23.647 1.00 83.88 111 GLY A N 1
ATOM 882 C CA . GLY A 1 111 ? -11.434 14.611 22.263 1.00 83.88 111 GLY A CA 1
ATOM 883 C C . GLY A 1 111 ? -10.762 13.687 21.234 1.00 83.88 111 GLY A C 1
ATOM 884 O O . GLY A 1 111 ? -10.622 14.058 20.067 1.00 83.88 111 GLY A O 1
ATOM 885 N N . ARG A 1 112 ? -10.324 12.484 21.634 1.00 78.31 112 ARG A N 1
ATOM 886 C CA . ARG A 1 112 ? -9.566 11.541 20.794 1.00 78.31 112 ARG A CA 1
ATOM 887 C C . ARG A 1 112 ? -10.491 10.518 20.144 1.00 78.31 112 ARG A C 1
ATOM 889 O O . ARG A 1 112 ? -10.588 9.362 20.565 1.00 78.31 112 ARG A O 1
ATOM 896 N N . GLN A 1 113 ? -11.173 10.950 19.089 1.00 69.88 113 GLN A N 1
ATOM 897 C CA . GLN A 1 113 ? -12.008 10.070 18.269 1.00 69.88 113 GLN A CA 1
ATOM 898 C C . GLN A 1 113 ? -11.162 8.983 17.574 1.00 69.88 113 GLN A C 1
ATOM 900 O O . GLN A 1 113 ? -9.979 9.217 17.302 1.00 69.88 113 GLN A O 1
ATOM 905 N N . PRO A 1 114 ? -11.725 7.790 17.279 1.00 67.25 114 PRO A N 1
ATOM 906 C CA . PRO A 1 114 ? -11.001 6.756 16.547 1.00 67.25 114 PRO A CA 1
ATOM 907 C C . PRO A 1 114 ? -10.514 7.333 15.221 1.00 67.25 114 PRO A C 1
ATOM 909 O O . PRO A 1 114 ? -11.251 8.068 14.558 1.00 67.25 114 PRO A O 1
ATOM 912 N N . SER A 1 115 ? -9.288 7.002 14.812 1.00 70.31 115 SER A N 1
ATOM 913 C CA . SER A 1 115 ? -8.788 7.503 13.534 1.00 70.31 115 SER A CA 1
ATOM 914 C C . SER A 1 115 ? -9.760 7.116 12.417 1.00 70.31 115 SER A C 1
ATOM 916 O O . SER A 1 115 ? -10.299 6.003 12.402 1.00 70.31 115 SER A O 1
ATOM 918 N N . ALA A 1 116 ? -9.980 8.026 11.465 1.00 76.69 116 ALA A N 1
ATOM 919 C CA . ALA A 1 116 ? -10.853 7.763 10.321 1.00 76.69 116 ALA A CA 1
ATOM 920 C C . ALA A 1 116 ? -10.474 6.446 9.616 1.00 76.69 116 ALA A C 1
ATOM 922 O O . ALA A 1 116 ? -11.341 5.734 9.125 1.00 76.69 116 ALA A O 1
ATOM 923 N N . VAL A 1 117 ? -9.188 6.076 9.654 1.00 77.44 117 VAL A N 1
ATOM 924 C CA . VAL A 1 117 ? -8.668 4.800 9.151 1.00 77.44 117 VAL A CA 1
ATOM 925 C C . VAL A 1 117 ? -9.217 3.599 9.925 1.00 77.44 117 VAL A C 1
ATOM 927 O O . VAL A 1 117 ? -9.640 2.636 9.299 1.00 77.44 117 VAL A O 1
ATOM 930 N N . VAL A 1 118 ? -9.236 3.624 11.262 1.00 82.62 118 VAL A N 1
ATOM 931 C CA . VAL A 1 118 ? -9.753 2.510 12.082 1.00 82.62 118 VAL A CA 1
ATOM 932 C C . VAL A 1 118 ? -11.243 2.297 11.834 1.00 82.62 118 VAL A C 1
ATOM 934 O O . VAL A 1 118 ? -11.669 1.163 11.605 1.00 82.62 118 VAL A O 1
ATOM 937 N N . ALA A 1 119 ? -12.023 3.381 11.820 1.00 84.38 119 ALA A N 1
ATOM 938 C CA . ALA A 1 119 ? -13.452 3.319 11.523 1.00 84.38 119 ALA A CA 1
ATOM 939 C C . ALA A 1 119 ? -13.708 2.781 10.105 1.00 84.38 119 ALA A C 1
ATOM 941 O O . ALA A 1 119 ? -14.503 1.857 9.919 1.00 84.38 119 ALA A O 1
ATOM 942 N N . TRP A 1 120 ? -12.970 3.293 9.116 1.00 91.12 120 TRP A N 1
ATOM 943 C CA . TRP A 1 120 ? -13.053 2.842 7.728 1.00 91.12 120 TRP A CA 1
ATOM 944 C C . TRP A 1 120 ? -12.678 1.362 7.587 1.00 91.12 120 TRP A C 1
ATOM 946 O O . TRP A 1 120 ? -13.368 0.605 6.914 1.00 91.12 120 TRP A O 1
ATOM 956 N N . MET A 1 121 ? -11.629 0.911 8.278 1.00 90.06 121 MET A N 1
ATOM 957 C CA . MET A 1 121 ? -11.185 -0.484 8.273 1.00 90.06 121 MET A CA 1
ATOM 958 C C . MET A 1 121 ? -12.206 -1.435 8.900 1.00 90.06 121 MET A C 1
ATOM 960 O O . MET A 1 121 ? -12.361 -2.561 8.429 1.00 90.06 121 MET A O 1
ATOM 964 N N . ALA A 1 122 ? -12.913 -1.012 9.948 1.00 89.94 122 ALA A N 1
ATOM 965 C CA . ALA A 1 122 ? -13.999 -1.800 10.523 1.00 89.94 122 ALA A CA 1
ATOM 966 C C . ALA A 1 122 ? -15.157 -1.969 9.525 1.00 89.94 122 ALA A C 1
ATOM 968 O O . ALA A 1 122 ? -15.629 -3.090 9.329 1.00 89.94 122 ALA A O 1
ATOM 969 N N . GLN A 1 123 ? -15.549 -0.885 8.849 1.00 94.31 123 GLN A N 1
ATOM 970 C CA . GLN A 1 123 ? -16.575 -0.905 7.800 1.00 94.31 123 GLN A CA 1
ATOM 971 C C . GLN A 1 123 ? -16.139 -1.762 6.600 1.00 94.31 123 GLN A C 1
ATOM 973 O O . GLN A 1 123 ? -16.908 -2.599 6.137 1.00 94.31 123 GLN A O 1
ATOM 978 N N . TRP A 1 124 ? -14.877 -1.656 6.166 1.00 96.75 124 TRP A N 1
ATOM 979 C CA . TRP A 1 124 ? -14.313 -2.466 5.081 1.00 96.75 124 TRP A CA 1
ATOM 980 C C . TRP A 1 124 ? -14.455 -3.961 5.330 1.00 96.75 124 TRP A C 1
ATOM 982 O O . TRP A 1 124 ? -14.910 -4.686 4.448 1.00 96.75 124 TRP A O 1
ATOM 992 N N . ARG A 1 125 ? -14.131 -4.432 6.540 1.00 95.81 125 ARG A N 1
ATOM 993 C CA . ARG A 1 125 ? -14.249 -5.860 6.870 1.00 95.81 125 ARG A CA 1
ATOM 994 C C . ARG A 1 125 ? -15.677 -6.376 6.706 1.00 95.81 125 ARG A C 1
ATOM 996 O O . ARG A 1 125 ? -15.866 -7.453 6.151 1.00 95.81 125 ARG A O 1
ATOM 1003 N N . GLN A 1 126 ? -16.662 -5.607 7.164 1.00 95.44 126 GLN A N 1
ATOM 1004 C CA . GLN A 1 126 ? -18.073 -5.976 7.039 1.00 95.44 126 GLN A CA 1
ATOM 1005 C C . GLN A 1 126 ? -18.532 -5.929 5.578 1.00 95.44 126 GLN A C 1
ATOM 1007 O O . GLN A 1 126 ? -19.148 -6.873 5.088 1.00 95.44 126 GLN A O 1
ATOM 1012 N N . ALA A 1 127 ? -18.170 -4.866 4.861 1.00 97.44 127 ALA A N 1
ATOM 1013 C CA . ALA A 1 127 ? -18.578 -4.654 3.481 1.00 97.44 127 ALA A CA 1
ATOM 1014 C C . ALA A 1 127 ? -18.006 -5.717 2.524 1.00 97.44 127 ALA A C 1
ATOM 1016 O O . ALA A 1 127 ? -18.725 -6.193 1.647 1.00 97.44 127 ALA A O 1
ATOM 1017 N N . VAL A 1 128 ? -16.750 -6.146 2.711 1.00 97.62 128 VAL A N 1
ATOM 1018 C CA . VAL A 1 128 ? -16.127 -7.216 1.905 1.00 97.62 128 VAL A CA 1
ATOM 1019 C C . VAL A 1 128 ? -16.911 -8.521 2.032 1.00 97.62 128 VAL A C 1
ATOM 1021 O O . VAL A 1 128 ? -17.296 -9.102 1.018 1.00 97.62 128 VAL A O 1
ATOM 1024 N N . LEU A 1 129 ? -17.185 -8.947 3.270 1.00 95.94 129 LEU A N 1
ATOM 1025 C CA . LEU A 1 129 ? -17.894 -10.197 3.561 1.00 95.94 129 LEU A CA 1
ATOM 1026 C C . LEU A 1 129 ? -19.362 -10.160 3.117 1.00 95.94 129 LEU A C 1
ATOM 1028 O O . LEU A 1 129 ? -19.923 -11.195 2.774 1.00 95.94 129 LEU A O 1
ATOM 1032 N N . ALA A 1 130 ? -19.981 -8.978 3.108 1.00 96.00 130 ALA A N 1
ATOM 1033 C CA . ALA A 1 130 ? -21.340 -8.798 2.609 1.00 96.00 130 ALA A CA 1
ATOM 1034 C C . ALA A 1 130 ? -21.416 -8.789 1.071 1.00 96.00 130 ALA A C 1
ATOM 1036 O O . ALA A 1 130 ? -22.422 -9.206 0.500 1.00 96.00 130 ALA A O 1
ATOM 1037 N N . ARG A 1 131 ? -20.378 -8.286 0.387 1.00 95.81 131 ARG A N 1
ATOM 1038 C CA . ARG A 1 131 ? -20.380 -8.081 -1.071 1.00 95.81 131 ARG A CA 1
ATOM 1039 C C . ARG A 1 131 ? -19.969 -9.324 -1.855 1.00 95.81 131 ARG A C 1
ATOM 1041 O O . ARG A 1 131 ? -20.514 -9.5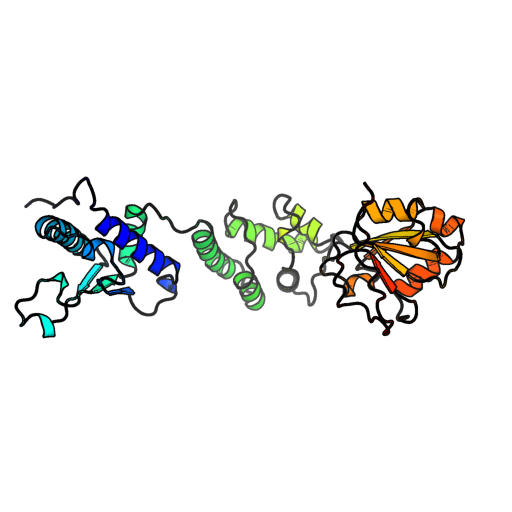46 -2.937 1.00 95.81 131 ARG A O 1
ATOM 1048 N N . PHE A 1 132 ? -18.995 -10.082 -1.356 1.00 95.44 132 PHE A N 1
ATOM 1049 C CA . PHE A 1 132 ? -18.375 -11.190 -2.080 1.00 95.44 132 PHE A CA 1
ATOM 1050 C C . PHE A 1 132 ? -18.537 -12.513 -1.332 1.00 95.44 132 PHE A C 1
ATOM 1052 O O . PHE A 1 132 ? -18.346 -12.590 -0.123 1.00 95.44 132 PHE A O 1
ATOM 1059 N N . SER A 1 133 ? -18.846 -13.576 -2.075 1.00 93.62 133 SER A N 1
ATOM 1060 C CA . SER A 1 133 ? -18.955 -14.945 -1.553 1.00 93.62 133 SER A CA 1
ATOM 1061 C C . SER A 1 133 ? -17.677 -15.772 -1.737 1.00 93.62 133 SER A C 1
ATOM 1063 O O . SER A 1 133 ? -17.512 -16.799 -1.083 1.00 93.62 133 SER A O 1
ATOM 1065 N N . ASN A 1 134 ? -16.758 -15.339 -2.610 1.00 95.56 134 ASN A N 1
ATOM 1066 C CA . ASN A 1 134 ? -15.482 -16.018 -2.828 1.00 95.56 134 ASN A CA 1
ATOM 1067 C C . ASN A 1 134 ? -14.559 -15.810 -1.612 1.00 95.56 134 ASN A C 1
ATOM 1069 O O . ASN A 1 134 ? -14.055 -14.711 -1.380 1.00 95.56 134 ASN A O 1
ATOM 1073 N N . ALA A 1 135 ? -14.321 -16.882 -0.851 1.00 96.12 135 ALA A N 1
ATOM 1074 C CA . ALA A 1 135 ? -13.539 -16.841 0.384 1.00 96.12 135 ALA A CA 1
ATOM 1075 C C . ALA A 1 135 ? -12.082 -16.393 0.170 1.00 96.12 135 ALA A C 1
ATOM 1077 O O . ALA A 1 135 ? -11.578 -15.589 0.954 1.00 96.12 135 ALA A O 1
ATOM 1078 N N . ALA A 1 136 ? -11.427 -16.853 -0.902 1.00 97.06 136 ALA A N 1
ATOM 1079 C CA . ALA A 1 136 ? -10.048 -16.478 -1.215 1.00 97.06 136 ALA A CA 1
ATOM 1080 C C . ALA A 1 136 ? -9.943 -14.990 -1.588 1.00 97.06 136 ALA A C 1
ATOM 1082 O O . ALA A 1 136 ? -9.027 -14.293 -1.146 1.00 97.06 136 ALA A O 1
ATOM 1083 N N . LEU A 1 137 ? -10.916 -14.476 -2.351 1.00 97.50 137 LEU A N 1
ATOM 1084 C CA . LEU A 1 137 ? -11.011 -13.048 -2.653 1.00 97.50 137 LEU A CA 1
ATOM 1085 C C . LEU A 1 137 ? -11.196 -12.226 -1.373 1.00 97.50 137 LEU A C 1
ATOM 1087 O O . LEU A 1 137 ? -10.484 -11.242 -1.164 1.00 97.50 137 LEU A O 1
ATOM 1091 N N . CYS A 1 138 ? -12.120 -12.640 -0.501 1.00 97.44 138 CYS A N 1
ATOM 1092 C CA . CYS A 1 138 ? -12.352 -11.982 0.781 1.00 97.44 138 CYS A CA 1
ATOM 1093 C C . CYS A 1 138 ? -11.077 -11.949 1.630 1.00 97.44 138 CYS A C 1
ATOM 1095 O O . CYS A 1 138 ? -10.695 -10.885 2.109 1.00 97.44 138 CYS A O 1
ATOM 1097 N N . GLU A 1 139 ? -10.366 -13.069 1.764 1.00 97.25 139 GLU A N 1
ATOM 1098 C CA . GLU A 1 139 ? -9.098 -13.135 2.498 1.00 97.25 139 GLU A CA 1
ATOM 1099 C C . GLU A 1 139 ? -8.054 -12.151 1.939 1.00 97.25 139 GLU A C 1
ATOM 1101 O O . GLU A 1 139 ? -7.419 -11.400 2.692 1.00 97.25 139 GLU A O 1
ATOM 1106 N N . ARG A 1 140 ? -7.906 -12.090 0.609 1.00 96.44 140 ARG A N 1
ATOM 1107 C CA . ARG A 1 140 ? -6.990 -11.149 -0.053 1.00 96.44 140 ARG A CA 1
ATOM 1108 C C . ARG A 1 140 ? -7.377 -9.686 0.167 1.00 96.44 140 ARG A C 1
ATOM 1110 O O . ARG A 1 140 ? -6.505 -8.872 0.460 1.00 96.44 140 ARG A O 1
ATOM 1117 N N . LEU A 1 141 ? -8.659 -9.340 0.091 1.00 97.38 141 LEU A N 1
ATOM 1118 C CA . LEU A 1 141 ? -9.131 -7.971 0.333 1.00 97.38 141 LEU A CA 1
ATOM 1119 C C . LEU A 1 141 ? -9.065 -7.564 1.813 1.00 97.38 141 LEU A C 1
ATOM 1121 O O . LEU A 1 141 ? -8.885 -6.386 2.119 1.00 97.38 141 LEU A O 1
ATOM 1125 N N . LEU A 1 142 ? -9.191 -8.514 2.742 1.00 95.62 142 LEU A N 1
ATOM 1126 C CA . LEU A 1 142 ? -9.069 -8.262 4.182 1.00 95.62 142 LEU A CA 1
ATOM 1127 C C . LEU A 1 142 ? -7.608 -8.077 4.611 1.00 95.62 142 LEU A C 1
ATOM 1129 O O . LEU A 1 142 ? -7.323 -7.218 5.446 1.00 95.62 142 LEU A O 1
ATOM 1133 N N . SER A 1 143 ? -6.690 -8.860 4.038 1.00 94.38 143 SER A N 1
ATOM 1134 C CA . SER A 1 143 ? -5.246 -8.742 4.288 1.00 94.38 143 SER A CA 1
ATOM 1135 C C . SER A 1 143 ? -4.632 -7.516 3.613 1.00 94.38 143 SER A C 1
ATOM 1137 O O . SER A 1 143 ? -3.748 -6.878 4.186 1.00 94.38 143 SER A O 1
ATOM 1139 N N . ARG A 1 144 ? -5.127 -7.147 2.426 1.00 94.31 144 ARG A N 1
ATOM 1140 C CA . ARG A 1 144 ? -4.685 -5.970 1.675 1.00 94.31 144 ARG A CA 1
ATOM 1141 C C . ARG A 1 144 ? -5.893 -5.123 1.236 1.00 94.31 144 ARG A C 1
ATOM 1143 O O . ARG A 1 144 ? -6.406 -5.310 0.133 1.00 94.31 144 ARG A O 1
ATOM 1150 N N . PRO A 1 145 ? -6.346 -4.180 2.080 1.00 94.81 145 PRO A N 1
ATOM 1151 C CA . PRO A 1 145 ? -7.466 -3.285 1.780 1.00 94.81 145 PRO A CA 1
ATOM 1152 C C . PRO A 1 145 ? -7.139 -2.250 0.700 1.00 94.81 145 PRO A C 1
ATOM 1154 O O . PRO A 1 145 ? -6.016 -1.751 0.629 1.00 94.81 145 PRO A O 1
ATOM 1157 N N . ILE A 1 146 ? -8.144 -1.857 -0.087 1.00 96.31 146 ILE A N 1
ATOM 1158 C CA . ILE A 1 146 ? -8.041 -0.754 -1.057 1.00 96.31 146 ILE A CA 1
ATOM 1159 C C . ILE A 1 146 ? -8.490 0.540 -0.363 1.00 96.31 146 ILE A C 1
ATOM 1161 O O . ILE A 1 146 ? -9.647 0.942 -0.446 1.00 96.31 146 ILE A O 1
ATOM 1165 N N . LEU A 1 147 ? -7.586 1.171 0.386 1.00 91.75 147 LEU A N 1
ATOM 1166 C CA . LEU A 1 147 ? -7.923 2.308 1.247 1.00 91.75 147 LEU A CA 1
ATOM 1167 C C . LEU A 1 147 ? -8.105 3.615 0.454 1.00 91.75 147 LEU A C 1
ATOM 1169 O O . LEU A 1 147 ? -7.140 4.161 -0.081 1.00 91.75 147 LEU A O 1
ATOM 1173 N N . ILE A 1 148 ? -9.327 4.160 0.447 1.00 92.75 148 ILE A N 1
ATOM 1174 C CA . ILE A 1 148 ? -9.648 5.493 -0.096 1.00 92.75 148 ILE A CA 1
ATOM 1175 C C . ILE A 1 148 ? -10.523 6.230 0.924 1.00 92.75 148 ILE A C 1
ATOM 1177 O O . ILE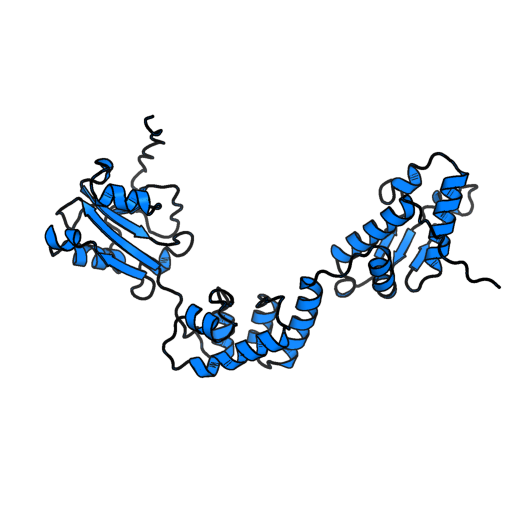 A 1 148 ? -11.741 6.087 0.919 1.00 92.75 148 ILE A O 1
ATOM 1181 N N . LEU A 1 149 ? -9.911 7.023 1.809 1.00 86.12 149 LEU A N 1
ATOM 1182 C CA . LEU A 1 149 ? -10.602 7.632 2.961 1.00 86.12 149 LEU A CA 1
ATOM 1183 C C . LEU A 1 149 ? -11.736 8.594 2.584 1.00 86.12 149 LEU A C 1
ATOM 1185 O O . LEU A 1 149 ? -12.660 8.790 3.364 1.00 86.12 149 LEU A O 1
ATOM 1189 N N . GLN A 1 150 ? -11.680 9.193 1.394 1.00 88.12 150 GLN A N 1
ATOM 1190 C CA . GLN A 1 150 ? -12.709 10.109 0.895 1.00 88.12 150 GLN A CA 1
ATOM 1191 C C . GLN A 1 150 ? -13.961 9.378 0.375 1.00 88.12 150 GLN A C 1
ATOM 1193 O O . GLN A 1 150 ? -14.883 10.024 -0.123 1.00 88.12 150 GLN A O 1
ATOM 1198 N N . ARG A 1 151 ? -13.980 8.041 0.420 1.00 93.31 151 ARG A N 1
ATOM 1199 C CA . ARG A 1 151 ? -15.038 7.174 -0.112 1.00 93.31 151 ARG A CA 1
ATOM 1200 C C . ARG A 1 151 ? -15.393 6.116 0.921 1.00 93.31 151 ARG A C 1
ATOM 1202 O O . ARG A 1 151 ? -14.518 5.649 1.646 1.00 93.31 151 ARG A O 1
ATOM 1209 N N . SER A 1 152 ? -16.659 5.717 0.986 1.00 95.38 152 SER A N 1
ATOM 1210 C CA . SER A 1 152 ? -17.028 4.605 1.866 1.00 95.38 152 SER A CA 1
ATOM 1211 C C . SER A 1 152 ? -16.484 3.280 1.309 1.00 95.38 152 SER A C 1
ATOM 1213 O O . SER A 1 152 ? -16.314 3.155 0.088 1.00 95.38 152 SER A O 1
ATOM 1215 N N . PRO A 1 153 ? -16.217 2.275 2.157 1.00 97.56 153 PRO A N 1
ATOM 1216 C CA . PRO A 1 153 ? -15.838 0.941 1.700 1.00 97.56 153 PRO A CA 1
ATOM 1217 C C . PRO A 1 153 ? -16.776 0.350 0.647 1.00 97.56 153 PRO A C 1
ATOM 1219 O O . PRO A 1 153 ? -16.314 -0.236 -0.327 1.00 97.56 153 PRO A O 1
ATOM 1222 N N . GLU A 1 154 ? -18.083 0.555 0.789 1.00 97.69 154 GLU A N 1
ATOM 1223 C CA . GLU A 1 154 ? -19.102 0.062 -0.139 1.00 97.69 154 GLU A CA 1
ATOM 1224 C C . GLU A 1 154 ? -18.918 0.671 -1.530 1.00 97.69 154 GLU A C 1
ATOM 1226 O O . GLU A 1 154 ? -18.934 -0.057 -2.519 1.00 97.69 154 GLU A O 1
ATOM 1231 N N . GLN A 1 155 ? -18.658 1.981 -1.612 1.00 97.88 155 GLN A N 1
ATOM 1232 C CA . GLN A 1 155 ? -18.379 2.660 -2.882 1.00 97.88 155 GLN A CA 1
ATOM 1233 C C . GLN A 1 155 ? -17.102 2.126 -3.537 1.00 97.88 155 GLN A C 1
ATOM 1235 O O . GLN A 1 155 ? -17.042 1.969 -4.755 1.00 97.88 155 GLN A O 1
ATOM 1240 N N . VAL A 1 156 ? -16.062 1.844 -2.748 1.00 98.19 156 VAL A N 1
ATOM 1241 C CA . VAL A 1 156 ? -14.814 1.261 -3.263 1.00 98.19 156 VAL A CA 1
ATOM 1242 C C . VAL A 1 156 ? -15.058 -0.155 -3.794 1.00 98.19 156 VAL A C 1
ATOM 1244 O O . VAL A 1 156 ? -14.605 -0.485 -4.889 1.00 98.19 156 VAL A O 1
ATOM 1247 N N . LEU A 1 157 ? -15.807 -0.984 -3.063 1.00 98.25 157 LEU A N 1
ATOM 1248 C CA . LEU A 1 157 ? -16.142 -2.350 -3.476 1.00 98.25 157 LEU A CA 1
ATOM 1249 C C . LEU A 1 157 ? -17.093 -2.381 -4.679 1.00 98.25 157 LEU A C 1
ATOM 1251 O O . LEU A 1 157 ? -17.003 -3.286 -5.503 1.00 98.25 157 LEU A O 1
ATOM 1255 N N . GLU A 1 158 ? -17.978 -1.395 -4.819 1.00 98.00 158 GLU A N 1
ATOM 1256 C CA . GLU A 1 158 ? -18.812 -1.215 -6.009 1.00 98.00 158 GLU A CA 1
ATOM 1257 C C . GLU A 1 158 ? -17.951 -0.973 -7.255 1.00 98.00 158 GLU A C 1
ATOM 1259 O O . GLU A 1 158 ? -18.135 -1.645 -8.270 1.00 98.00 158 GLU A O 1
ATOM 1264 N N . ARG A 1 159 ? -16.952 -0.085 -7.160 1.00 97.88 159 ARG A N 1
ATOM 1265 C CA . ARG A 1 159 ? -15.985 0.147 -8.245 1.00 97.88 159 ARG A CA 1
ATOM 1266 C C . ARG A 1 159 ? -15.137 -1.080 -8.546 1.00 97.88 159 ARG A C 1
ATOM 1268 O O . ARG A 1 159 ? -14.927 -1.396 -9.716 1.00 97.88 159 ARG A O 1
ATOM 1275 N N . LEU A 1 160 ? -14.706 -1.800 -7.510 1.00 97.88 160 LEU A N 1
ATOM 1276 C CA . LEU A 1 160 ? -13.991 -3.064 -7.664 1.00 97.88 160 LEU A CA 1
ATOM 1277 C C . LEU A 1 160 ? -14.844 -4.087 -8.428 1.00 97.88 160 LEU A C 1
ATOM 1279 O O . LEU A 1 160 ? -14.377 -4.655 -9.408 1.00 97.88 160 LEU A O 1
ATOM 1283 N N . ALA A 1 161 ? -16.110 -4.260 -8.046 1.00 96.94 161 ALA A N 1
ATOM 1284 C CA . ALA A 1 161 ? -17.041 -5.185 -8.692 1.00 96.94 161 ALA A CA 1
ATOM 1285 C C . ALA A 1 161 ? -17.379 -4.817 -10.149 1.00 96.94 161 ALA A C 1
ATOM 1287 O O . ALA A 1 161 ? -17.902 -5.656 -10.875 1.00 96.94 161 ALA A O 1
ATOM 1288 N N . GLY A 1 162 ? -17.078 -3.590 -10.585 1.00 96.81 162 GLY A N 1
ATOM 1289 C CA . GLY A 1 162 ? -17.210 -3.162 -11.977 1.00 96.81 162 GLY A CA 1
ATOM 1290 C C . GLY A 1 162 ? -16.038 -3.564 -12.880 1.00 96.81 162 GLY A C 1
ATOM 1291 O O . GLY A 1 162 ? -16.169 -3.494 -14.100 1.00 96.81 162 GLY A O 1
ATOM 1292 N N . ILE A 1 163 ? -14.890 -3.982 -12.328 1.00 97.44 163 ILE A N 1
ATOM 1293 C CA . ILE A 1 163 ? -13.704 -4.376 -13.114 1.00 97.44 163 ILE A CA 1
ATOM 1294 C C . ILE A 1 163 ? -13.983 -5.463 -14.172 1.00 97.44 163 ILE A C 1
ATOM 1296 O O . ILE A 1 163 ? -13.437 -5.323 -15.267 1.00 97.44 163 ILE A O 1
ATOM 1300 N N . PRO A 1 164 ? -14.823 -6.495 -13.937 1.00 96.38 164 PRO A N 1
ATOM 1301 C CA . PRO A 1 164 ? -15.107 -7.520 -14.944 1.00 96.38 164 PRO A CA 1
ATOM 1302 C C . PRO A 1 164 ? -15.593 -6.973 -16.289 1.00 96.38 164 PRO A C 1
ATOM 1304 O O . PRO A 1 164 ? -15.254 -7.533 -17.327 1.00 96.38 164 PRO A O 1
ATOM 1307 N N . ALA A 1 165 ? -16.304 -5.840 -16.295 1.00 95.88 165 ALA A N 1
ATOM 1308 C CA . ALA A 1 165 ? -16.764 -5.201 -17.527 1.00 95.88 165 ALA A CA 1
ATOM 1309 C C . ALA A 1 165 ? -15.615 -4.699 -18.425 1.00 95.88 165 ALA A C 1
ATOM 1311 O O . ALA A 1 165 ? -15.821 -4.503 -19.616 1.00 95.88 165 ALA A O 1
ATOM 1312 N N . LEU A 1 166 ? -14.415 -4.510 -17.866 1.00 95.38 166 LEU A N 1
ATOM 1313 C CA . LEU A 1 166 ? -13.231 -4.004 -18.564 1.00 95.38 166 LEU A CA 1
ATOM 1314 C C . LEU A 1 166 ? -12.269 -5.120 -18.999 1.00 95.38 166 LEU A C 1
ATOM 1316 O O . LEU A 1 166 ? -11.256 -4.836 -19.635 1.00 95.38 166 LEU A O 1
ATOM 1320 N N . ALA A 1 167 ? -12.543 -6.382 -18.648 1.00 91.19 167 ALA A N 1
ATOM 1321 C CA . ALA A 1 167 ? -11.620 -7.498 -18.877 1.00 91.19 167 ALA A CA 1
ATOM 1322 C C . ALA A 1 167 ? -11.319 -7.745 -20.367 1.00 91.19 167 ALA A C 1
ATOM 1324 O O . ALA A 1 167 ? -10.243 -8.231 -20.706 1.00 91.19 167 ALA A O 1
ATOM 1325 N N . SER A 1 168 ? -12.237 -7.371 -21.261 1.00 88.88 168 SER A N 1
ATOM 1326 C CA . SER A 1 168 ? -12.070 -7.484 -22.713 1.00 88.88 168 SER A CA 1
ATOM 1327 C C . SER A 1 168 ? -11.325 -6.306 -23.356 1.00 88.88 168 SER A C 1
ATOM 1329 O O . SER A 1 168 ? -10.982 -6.380 -24.533 1.00 88.88 168 SER A O 1
ATOM 1331 N N . GLU A 1 169 ? -11.048 -5.223 -22.622 1.00 88.81 169 GLU A N 1
ATOM 1332 C CA . GLU A 1 169 ? -10.597 -3.946 -23.198 1.00 88.81 169 GLU A CA 1
ATOM 1333 C C . GLU A 1 169 ? -9.069 -3.787 -23.345 1.00 88.81 169 GLU A C 1
ATOM 1335 O O . GLU A 1 169 ? -8.592 -2.669 -23.505 1.00 88.81 169 GLU A O 1
ATOM 1340 N N . ASN A 1 170 ? -8.277 -4.865 -23.299 1.00 88.38 170 ASN A N 1
ATOM 1341 C CA . ASN A 1 170 ? -6.803 -4.840 -23.426 1.00 88.38 170 ASN A CA 1
ATOM 1342 C C . ASN A 1 170 ? -6.116 -3.671 -22.674 1.00 88.38 170 ASN A C 1
ATOM 1344 O O . ASN A 1 170 ? -5.202 -3.023 -23.188 1.00 88.38 170 ASN A O 1
ATOM 1348 N N . LEU A 1 171 ? -6.604 -3.369 -21.468 1.00 94.19 171 LEU A N 1
ATOM 1349 C CA . LEU A 1 171 ? -6.138 -2.252 -20.650 1.00 94.19 171 LEU A CA 1
ATOM 1350 C C . LEU A 1 171 ? -4.989 -2.682 -19.743 1.00 94.19 171 LEU A C 1
ATOM 1352 O O . LEU A 1 171 ? -4.967 -3.796 -19.222 1.00 94.19 171 LEU A O 1
ATOM 1356 N N . MET A 1 172 ? -4.083 -1.755 -19.451 1.00 93.12 172 MET A N 1
ATOM 1357 C CA . MET A 1 172 ? -3.132 -1.911 -18.356 1.00 93.12 172 MET A CA 1
ATOM 1358 C C . MET A 1 172 ? -3.822 -1.702 -17.003 1.00 93.12 172 MET A C 1
ATOM 1360 O O . MET A 1 172 ? -4.787 -0.945 -16.869 1.00 93.12 172 MET A O 1
ATOM 1364 N N . LEU A 1 173 ? -3.266 -2.301 -15.947 1.00 93.94 173 LEU A N 1
ATOM 1365 C CA . LEU A 1 173 ? -3.834 -2.246 -14.596 1.00 93.94 173 LEU A CA 1
ATOM 1366 C C . LEU A 1 173 ? -4.045 -0.808 -14.093 1.00 93.94 173 LEU A C 1
ATOM 1368 O O . LEU A 1 173 ? -5.034 -0.508 -13.425 1.00 93.94 173 LEU A O 1
ATOM 1372 N N . HIS A 1 174 ? -3.133 0.101 -14.439 1.00 92.88 174 HIS A N 1
ATOM 1373 C CA . HIS A 1 174 ? -3.225 1.504 -14.038 1.00 92.88 174 HIS A CA 1
ATOM 1374 C C . HIS A 1 174 ? -4.340 2.271 -14.770 1.00 92.88 174 HIS A C 1
ATOM 1376 O O . HIS A 1 174 ? -4.889 3.229 -14.222 1.00 92.88 174 HIS A O 1
ATOM 1382 N N . GLU A 1 175 ? -4.695 1.849 -15.986 1.00 95.75 175 GLU A N 1
ATOM 1383 C CA . GLU A 1 175 ? -5.813 2.406 -16.752 1.00 95.75 175 GLU A CA 1
ATOM 1384 C C . GLU A 1 175 ? -7.139 1.916 -16.170 1.00 95.75 175 GLU A C 1
ATOM 1386 O O . GLU A 1 175 ? -8.032 2.726 -15.926 1.00 95.75 175 GLU A O 1
ATOM 1391 N N . VAL A 1 176 ? -7.233 0.620 -15.842 1.00 97.12 176 VAL A N 1
ATOM 1392 C CA . VAL A 1 176 ? -8.369 0.047 -15.099 1.00 97.12 176 VAL A CA 1
ATOM 1393 C C . VAL A 1 176 ? -8.568 0.778 -13.773 1.00 97.12 176 VAL A C 1
ATOM 1395 O O . VAL A 1 176 ? -9.675 1.224 -13.470 1.00 97.12 176 VAL A O 1
ATOM 1398 N N . ALA A 1 177 ? -7.490 0.970 -13.006 1.00 96.50 177 ALA A N 1
ATOM 1399 C CA . ALA A 1 177 ? -7.519 1.706 -11.747 1.00 96.50 177 ALA A CA 1
ATOM 1400 C C . ALA A 1 177 ? -8.008 3.152 -11.939 1.00 96.50 177 ALA A C 1
ATOM 1402 O O . ALA A 1 177 ? -8.898 3.604 -11.222 1.00 96.50 177 ALA A O 1
ATOM 1403 N N . GLY A 1 178 ? -7.478 3.866 -12.937 1.00 95.88 178 GLY A N 1
ATOM 1404 C CA . GLY A 1 178 ? -7.884 5.238 -13.243 1.00 95.88 178 GLY A CA 1
ATOM 1405 C C . GLY A 1 178 ? -9.362 5.356 -13.627 1.00 95.88 178 GLY A C 1
ATOM 1406 O O . GLY A 1 178 ? -10.044 6.261 -13.145 1.00 95.88 178 GLY A O 1
ATOM 1407 N N . ARG A 1 179 ? -9.871 4.423 -14.442 1.00 96.31 179 ARG A N 1
ATOM 1408 C CA . ARG A 1 179 ? -11.275 4.403 -14.879 1.00 96.31 179 ARG A CA 1
ATOM 1409 C C . ARG A 1 179 ? -12.235 4.053 -13.746 1.00 96.31 179 ARG A C 1
ATOM 1411 O O . ARG A 1 179 ? -13.272 4.701 -13.622 1.00 96.31 179 ARG A O 1
ATOM 1418 N N . GLN A 1 180 ? -11.895 3.069 -12.912 1.00 96.94 180 GLN A N 1
ATOM 1419 C CA . GLN A 1 180 ? -12.801 2.618 -11.854 1.00 96.94 180 GLN A CA 1
ATOM 1420 C C . GLN A 1 180 ? -12.721 3.448 -10.576 1.00 96.94 180 GLN A C 1
ATOM 1422 O O . GLN A 1 180 ? -13.736 3.638 -9.914 1.00 96.94 180 GLN A O 1
ATOM 1427 N N . PHE A 1 181 ? -11.562 4.002 -10.231 1.00 96.94 181 PHE A N 1
ATOM 1428 C CA . PHE A 1 181 ? -11.349 4.624 -8.924 1.00 96.94 181 PHE A CA 1
ATOM 1429 C C . PHE A 1 181 ? -11.065 6.120 -9.025 1.00 96.94 181 PHE A C 1
ATOM 1431 O O . PHE A 1 181 ? -10.054 6.599 -8.525 1.00 96.94 181 PHE A O 1
ATOM 1438 N N . TRP A 1 182 ? -11.969 6.883 -9.645 1.00 97.00 182 TRP A N 1
ATOM 1439 C CA . TRP A 1 182 ? -11.932 8.358 -9.649 1.00 97.00 182 TRP A CA 1
ATOM 1440 C C . TRP A 1 182 ? -10.583 8.958 -10.103 1.00 97.00 182 TRP A C 1
ATOM 1442 O O . TRP A 1 182 ? -10.124 9.953 -9.547 1.00 97.00 182 TRP A O 1
ATOM 1452 N N . GLY A 1 183 ? -9.918 8.342 -11.085 1.00 93.12 183 GLY A N 1
ATOM 1453 C CA . GLY A 1 183 ? -8.609 8.784 -11.580 1.00 93.12 183 GLY A CA 1
ATOM 1454 C C . GLY A 1 183 ? -7.402 8.314 -10.757 1.00 93.12 183 GLY A C 1
ATOM 1455 O O . GLY A 1 183 ? -6.265 8.636 -11.105 1.00 93.12 183 GLY A O 1
ATOM 1456 N N . LEU A 1 184 ? -7.598 7.520 -9.697 1.00 92.56 184 LEU A N 1
ATOM 1457 C CA . LEU A 1 184 ? -6.526 7.005 -8.838 1.00 92.56 184 LEU A CA 1
ATOM 1458 C C . LEU A 1 184 ? -5.809 5.809 -9.488 1.00 92.56 184 LEU A C 1
ATOM 1460 O O . LEU A 1 184 ? -5.972 4.655 -9.097 1.00 92.56 184 LEU A O 1
ATOM 1464 N N . SER A 1 185 ? -4.945 6.093 -10.462 1.00 91.25 185 SER A N 1
ATOM 1465 C CA . SER A 1 185 ? -4.255 5.098 -11.306 1.00 91.25 185 SER A CA 1
ATOM 1466 C C . SER A 1 185 ? -3.311 4.125 -10.583 1.00 91.25 185 SER A C 1
ATOM 1468 O O . SER A 1 185 ? -2.867 3.149 -11.180 1.00 91.25 185 SER A O 1
ATOM 1470 N N . LYS A 1 186 ? -2.987 4.360 -9.306 1.00 88.50 186 LYS A N 1
ATOM 1471 C CA . LYS A 1 186 ? -2.087 3.504 -8.507 1.00 88.50 186 LYS A CA 1
ATOM 1472 C C . LYS A 1 186 ? -2.802 2.679 -7.439 1.00 88.50 186 LYS A C 1
ATOM 1474 O O . LYS A 1 186 ? -2.145 1.904 -6.749 1.00 88.50 186 LYS A O 1
ATOM 1479 N N . VAL A 1 187 ? -4.114 2.848 -7.266 1.00 93.44 187 VAL A N 1
ATOM 1480 C CA . VAL A 1 187 ? -4.832 2.260 -6.122 1.00 93.44 187 VAL A CA 1
ATOM 1481 C C . VAL A 1 187 ? -4.869 0.726 -6.162 1.00 93.44 187 VAL A C 1
ATOM 1483 O O . VAL A 1 187 ? -4.939 0.084 -5.123 1.00 93.44 187 VAL A O 1
ATOM 1486 N N . LEU A 1 188 ? -4.756 0.131 -7.354 1.00 94.88 188 LEU A N 1
ATOM 1487 C CA . LEU A 1 188 ? -4.722 -1.322 -7.543 1.00 94.88 188 LEU A CA 1
ATOM 1488 C C . LEU A 1 188 ? -3.301 -1.910 -7.534 1.00 94.88 188 LEU A C 1
ATOM 1490 O O . LEU A 1 188 ? -3.130 -3.108 -7.766 1.00 94.88 188 LEU A O 1
ATOM 1494 N N . ASN A 1 189 ? -2.265 -1.111 -7.254 1.00 89.25 189 ASN A N 1
ATOM 1495 C CA . ASN A 1 189 ? -0.890 -1.604 -7.235 1.00 89.25 189 ASN A CA 1
ATOM 1496 C C . ASN A 1 189 ? -0.709 -2.692 -6.167 1.00 89.25 189 ASN A C 1
ATOM 1498 O O . ASN A 1 189 ? -0.851 -2.447 -4.966 1.00 89.25 189 ASN A O 1
ATOM 1502 N N . GLY A 1 190 ? -0.338 -3.894 -6.611 1.00 88.12 190 GLY A N 1
ATOM 1503 C CA . GLY A 1 190 ? -0.168 -5.062 -5.748 1.00 88.12 190 GLY A CA 1
ATOM 1504 C C . GLY A 1 190 ? -1.476 -5.771 -5.371 1.00 88.12 190 GLY A C 1
ATOM 1505 O O . GLY A 1 190 ? -1.463 -6.604 -4.468 1.00 88.12 190 GLY A O 1
ATOM 1506 N N . HIS A 1 191 ? -2.586 -5.449 -6.042 1.00 94.75 191 HIS A N 1
ATOM 1507 C CA . HIS A 1 191 ? -3.868 -6.150 -5.920 1.00 94.75 191 HIS A CA 1
ATOM 1508 C C . HIS A 1 191 ? -4.143 -7.099 -7.100 1.00 94.75 191 HIS A C 1
ATOM 1510 O O . HIS A 1 191 ? -5.272 -7.554 -7.257 1.00 94.75 191 HIS A O 1
ATOM 1516 N N . GLN A 1 192 ? -3.135 -7.429 -7.918 1.00 93.69 192 GLN A N 1
ATOM 1517 C CA . GLN A 1 192 ? -3.284 -8.289 -9.100 1.00 93.69 192 GLN A CA 1
ATOM 1518 C C . GLN A 1 192 ? -3.956 -9.622 -8.759 1.00 93.69 192 GLN A C 1
ATOM 1520 O O . GLN A 1 192 ? -4.855 -10.060 -9.462 1.00 93.69 192 GLN A O 1
ATOM 1525 N N . GLU A 1 193 ? -3.573 -10.245 -7.649 1.00 95.56 193 GLU A N 1
ATOM 1526 C CA . GLU A 1 193 ? -4.154 -11.524 -7.249 1.00 95.56 193 GLU A CA 1
ATOM 1527 C C . GLU A 1 193 ? -5.620 -11.407 -6.816 1.00 95.56 193 GLU A C 1
ATOM 1529 O O . GLU A 1 193 ? -6.436 -12.245 -7.181 1.00 95.56 193 GLU A O 1
ATOM 1534 N N . ALA A 1 194 ? -5.992 -10.335 -6.107 1.00 97.12 194 ALA A N 1
ATOM 1535 C CA . ALA A 1 194 ? -7.397 -10.078 -5.790 1.00 97.12 194 ALA A CA 1
ATOM 1536 C C . ALA A 1 194 ? -8.220 -9.858 -7.072 1.00 97.12 194 ALA A C 1
ATOM 1538 O O . ALA A 1 194 ? -9.363 -10.288 -7.155 1.00 97.12 194 ALA A O 1
ATOM 1539 N N . ILE A 1 195 ? -7.634 -9.229 -8.092 1.00 97.06 195 ILE A N 1
ATOM 1540 C CA . ILE A 1 195 ? -8.291 -9.029 -9.388 1.00 97.06 195 ILE A CA 1
ATOM 1541 C C . ILE A 1 195 ? -8.416 -10.349 -10.155 1.00 97.06 195 ILE A C 1
ATOM 1543 O O . ILE A 1 195 ? -9.471 -10.611 -10.719 1.00 97.06 195 ILE A O 1
ATOM 1547 N N . ALA A 1 196 ? -7.387 -11.196 -10.143 1.00 96.62 196 ALA A N 1
ATOM 1548 C CA . ALA A 1 196 ? -7.441 -12.531 -10.734 1.00 96.62 196 ALA A CA 1
ATOM 1549 C C . ALA A 1 196 ? -8.583 -13.359 -10.113 1.00 96.62 196 ALA A C 1
ATOM 1551 O O . ALA A 1 196 ? -9.442 -13.864 -10.830 1.00 96.62 196 ALA A O 1
ATOM 1552 N N . LEU A 1 197 ? -8.672 -13.370 -8.776 1.00 97.50 197 LEU A N 1
ATOM 1553 C CA . LEU A 1 197 ? -9.743 -14.038 -8.029 1.00 97.50 197 LEU A CA 1
ATOM 1554 C C . LEU A 1 197 ? -11.133 -13.446 -8.304 1.00 97.50 197 LEU A C 1
ATOM 1556 O O . LEU A 1 197 ? -12.115 -14.182 -8.346 1.00 97.50 197 LEU A O 1
ATOM 1560 N N . LEU A 1 198 ? -11.232 -12.126 -8.486 1.00 97.12 198 LEU A N 1
ATOM 1561 C CA . LEU A 1 198 ? -12.484 -11.455 -8.843 1.00 97.12 198 LEU A CA 1
ATOM 1562 C C . LEU A 1 198 ? -12.988 -11.862 -10.236 1.00 97.12 198 LEU A C 1
ATOM 1564 O O . LEU A 1 198 ? -14.196 -11.916 -10.451 1.00 97.12 198 LEU A O 1
ATOM 1568 N N . LEU A 1 199 ? -12.071 -12.112 -11.170 1.00 95.94 199 LEU A N 1
ATOM 1569 C CA . LEU A 1 199 ? -12.371 -12.475 -12.557 1.00 95.94 199 LEU A CA 1
ATOM 1570 C C . LEU A 1 199 ? -12.457 -13.988 -12.787 1.00 95.94 199 LEU A C 1
ATOM 1572 O O . LEU A 1 199 ? -12.711 -14.398 -13.914 1.00 95.94 199 LEU A O 1
ATOM 1576 N N . ASP A 1 200 ? -12.238 -14.790 -11.742 1.00 95.56 200 ASP A N 1
ATOM 1577 C CA . ASP A 1 200 ? -12.111 -16.248 -11.826 1.00 95.56 200 ASP A CA 1
ATOM 1578 C C . ASP A 1 200 ? -11.018 -16.689 -12.822 1.00 95.56 200 ASP A C 1
ATOM 1580 O O . ASP A 1 200 ? -11.198 -17.563 -13.668 1.00 95.56 200 ASP A O 1
ATOM 1584 N N . MET A 1 201 ? -9.862 -16.023 -12.747 1.00 95.25 201 MET A N 1
ATOM 1585 C CA . MET A 1 201 ? -8.694 -16.276 -13.591 1.00 95.25 201 MET A CA 1
ATOM 1586 C C . MET A 1 201 ? -7.482 -16.657 -12.740 1.00 95.25 201 MET A C 1
ATOM 1588 O O . MET A 1 201 ? -7.318 -16.183 -11.619 1.00 95.25 201 MET A O 1
ATOM 1592 N N . GLU A 1 202 ? -6.582 -17.467 -13.301 1.00 93.44 202 GLU A N 1
ATOM 1593 C CA . GLU A 1 202 ? -5.332 -17.856 -12.630 1.00 93.44 202 GLU A CA 1
ATOM 1594 C C . GLU A 1 202 ? -4.380 -16.661 -12.454 1.00 93.44 202 GLU A C 1
ATOM 1596 O O . GLU A 1 202 ? -3.696 -16.528 -11.439 1.00 93.44 202 GLU A O 1
ATOM 1601 N N . VAL A 1 203 ? -4.353 -15.762 -13.441 1.00 92.00 203 VAL A N 1
ATOM 1602 C CA . VAL A 1 203 ? -3.482 -14.584 -13.468 1.00 92.00 203 VAL A CA 1
ATOM 1603 C C . VAL A 1 203 ? -4.299 -13.352 -13.840 1.00 92.00 203 VAL A C 1
ATOM 1605 O O . VAL A 1 203 ? -5.214 -13.419 -14.659 1.00 92.00 203 VAL A O 1
ATOM 1608 N N . CYS A 1 204 ? -3.952 -12.208 -13.246 1.00 93.38 204 CYS A N 1
ATOM 1609 C CA . CYS A 1 204 ? -4.552 -10.921 -13.584 1.00 93.38 204 CYS A CA 1
ATOM 1610 C C . CYS A 1 204 ? -4.354 -10.622 -15.081 1.00 93.38 204 CYS A C 1
ATOM 1612 O O . CYS A 1 204 ? -3.203 -10.541 -15.518 1.00 93.38 204 CYS A O 1
ATOM 1614 N N . PRO A 1 205 ? -5.431 -10.405 -15.858 1.00 93.19 205 PRO A N 1
ATOM 1615 C CA . PRO A 1 205 ? -5.320 -10.166 -17.296 1.00 93.19 205 PRO A CA 1
ATOM 1616 C C . PRO A 1 205 ? -4.789 -8.769 -17.626 1.00 93.19 205 PRO A C 1
ATOM 1618 O O . PRO A 1 205 ? -4.354 -8.532 -18.747 1.00 93.19 205 PRO A O 1
ATOM 1621 N N . PHE A 1 206 ? -4.817 -7.839 -16.667 1.00 94.00 206 PHE A N 1
ATOM 1622 C CA . PHE A 1 206 ? -4.328 -6.479 -16.864 1.00 94.00 206 PHE A CA 1
ATOM 1623 C C . PHE A 1 206 ? -2.827 -6.406 -16.568 1.00 94.00 206 PHE A C 1
ATOM 1625 O O . PHE A 1 206 ? -2.437 -6.555 -15.402 1.00 94.00 206 PHE A O 1
ATOM 1632 N N . PRO A 1 207 ? -1.972 -6.158 -17.574 1.00 89.00 207 PRO A N 1
ATOM 1633 C CA . PRO A 1 207 ? -0.542 -6.033 -17.353 1.00 89.00 207 PRO A CA 1
ATOM 1634 C C . PRO A 1 207 ? -0.204 -4.770 -16.553 1.00 89.00 207 PRO A C 1
ATOM 1636 O O . PRO A 1 207 ? -0.878 -3.736 -16.629 1.00 89.00 207 PRO A O 1
ATOM 1639 N N . ASP A 1 208 ? 0.893 -4.839 -15.803 1.00 85.94 208 ASP A N 1
ATOM 1640 C CA . ASP A 1 208 ? 1.498 -3.652 -15.204 1.00 85.94 208 ASP A CA 1
ATOM 1641 C C . ASP A 1 208 ? 2.056 -2.724 -16.291 1.00 85.94 208 ASP A C 1
ATOM 1643 O O . ASP A 1 208 ? 2.447 -3.163 -17.372 1.00 85.94 208 ASP A O 1
ATOM 1647 N N . LYS A 1 209 ? 2.187 -1.430 -15.968 1.00 84.25 209 LYS A N 1
ATOM 1648 C CA . LYS A 1 209 ? 2.883 -0.484 -16.849 1.00 84.25 209 LYS A CA 1
ATOM 1649 C C . LYS A 1 209 ? 4.313 -0.993 -17.130 1.00 84.25 209 LYS A C 1
ATOM 1651 O O . LYS A 1 209 ? 5.042 -1.268 -16.162 1.00 84.25 209 LYS A O 1
ATOM 1656 N N . PRO A 1 210 ? 4.735 -1.089 -18.405 1.00 85.56 210 PRO A N 1
ATOM 1657 C CA . PRO A 1 210 ? 6.087 -1.506 -18.745 1.00 85.56 210 PRO A CA 1
ATOM 1658 C C . PRO A 1 210 ? 7.104 -0.473 -18.257 1.00 85.56 210 PRO A C 1
ATOM 1660 O O . PRO A 1 210 ? 6.838 0.733 -18.213 1.00 85.56 210 PRO A O 1
ATOM 1663 N N . VAL A 1 211 ? 8.286 -0.950 -17.875 1.00 85.38 211 VAL A N 1
ATOM 1664 C CA . VAL A 1 211 ? 9.385 -0.057 -17.501 1.00 85.38 211 VAL A CA 1
ATOM 1665 C C . VAL A 1 211 ? 9.924 0.593 -18.765 1.00 85.38 211 VAL A C 1
ATOM 1667 O O . VAL A 1 211 ? 10.305 -0.095 -19.711 1.00 85.38 211 VAL A O 1
ATOM 1670 N N . GLN A 1 212 ? 9.971 1.917 -18.783 1.00 89.38 212 GLN A N 1
ATOM 1671 C CA . GLN A 1 212 ? 10.525 2.640 -19.919 1.00 89.38 212 GLN A CA 1
ATOM 1672 C C . GLN A 1 212 ? 12.050 2.622 -19.846 1.00 89.38 212 GLN A C 1
ATOM 1674 O O . GLN A 1 212 ? 12.628 3.021 -18.832 1.00 89.38 212 GLN A O 1
ATOM 1679 N N . LEU A 1 213 ? 12.670 2.160 -20.929 1.00 91.81 213 LEU A N 1
ATOM 1680 C CA . LEU A 1 213 ? 14.108 2.130 -21.135 1.00 91.81 213 LEU A CA 1
ATOM 1681 C C . LEU A 1 213 ? 14.479 3.118 -22.236 1.00 91.81 213 LEU A C 1
ATOM 1683 O O . LEU A 1 213 ? 14.016 2.981 -23.366 1.00 91.81 213 LEU A O 1
ATOM 1687 N N . LEU A 1 214 ? 15.324 4.092 -21.913 1.00 95.31 214 LEU A N 1
ATOM 1688 C CA . LEU A 1 214 ? 15.945 4.969 -22.900 1.00 95.31 214 LEU A CA 1
ATOM 1689 C C . LEU A 1 214 ? 17.340 4.443 -23.209 1.00 95.31 214 LEU A C 1
ATOM 1691 O O . LEU A 1 214 ? 18.104 4.146 -22.291 1.00 95.31 214 LEU A O 1
ATOM 1695 N N . VAL A 1 215 ? 17.665 4.332 -24.493 1.00 96.19 215 VAL A N 1
ATOM 1696 C CA . VAL A 1 215 ? 18.921 3.751 -24.958 1.00 96.19 215 VAL A CA 1
ATOM 1697 C C . VAL A 1 215 ? 19.654 4.732 -25.858 1.00 96.19 215 VAL A C 1
ATOM 1699 O O . VAL A 1 215 ? 19.122 5.184 -26.869 1.00 96.19 215 VAL A O 1
ATOM 1702 N N . ALA A 1 216 ? 20.904 5.016 -25.513 1.00 97.00 216 ALA A N 1
ATOM 1703 C CA . ALA A 1 216 ? 21.835 5.786 -26.329 1.00 97.00 216 ALA A CA 1
ATOM 1704 C C . ALA A 1 216 ? 23.154 5.018 -26.474 1.00 97.00 216 ALA A C 1
ATOM 1706 O O . ALA A 1 216 ? 23.402 4.045 -25.767 1.00 97.00 216 ALA A O 1
ATOM 1707 N N . VAL A 1 217 ? 24.017 5.436 -27.399 1.00 96.50 217 VAL A N 1
ATOM 1708 C CA . VAL A 1 217 ? 25.309 4.775 -27.639 1.00 96.50 217 VAL A CA 1
ATOM 1709 C C . VAL A 1 217 ? 26.420 5.793 -27.841 1.00 96.50 217 VAL A C 1
ATOM 1711 O O . VAL A 1 217 ? 26.237 6.822 -28.497 1.00 96.50 217 VAL A O 1
ATOM 1714 N N . ARG A 1 218 ? 27.598 5.465 -27.314 1.00 95.38 218 ARG A N 1
ATOM 1715 C CA . ARG A 1 218 ? 28.858 6.195 -27.519 1.00 95.38 218 ARG A CA 1
ATOM 1716 C C . ARG A 1 218 ? 29.919 5.270 -28.116 1.00 95.38 218 ARG A C 1
ATOM 1718 O O . ARG A 1 218 ? 31.080 5.273 -27.736 1.00 95.38 218 ARG A O 1
ATOM 1725 N N . THR A 1 219 ? 29.476 4.398 -29.014 1.00 94.06 219 THR A N 1
ATOM 1726 C CA . THR A 1 219 ? 30.288 3.368 -29.659 1.00 94.06 219 THR A CA 1
ATOM 1727 C C . THR A 1 219 ? 29.616 2.923 -30.954 1.00 94.06 219 THR A C 1
ATOM 1729 O O . THR A 1 219 ? 28.407 3.100 -31.119 1.00 94.06 219 THR A O 1
ATOM 1732 N N . ALA A 1 220 ? 30.403 2.371 -31.876 1.00 94.69 220 ALA A N 1
ATOM 1733 C CA . ALA A 1 220 ? 29.912 1.691 -33.074 1.00 94.69 220 ALA A CA 1
ATOM 1734 C C . ALA A 1 220 ? 29.944 0.157 -32.933 1.00 94.69 220 ALA A C 1
ATOM 1736 O O . ALA A 1 220 ? 29.443 -0.539 -33.816 1.00 94.69 220 ALA A O 1
ATOM 1737 N N . ASP A 1 221 ? 30.527 -0.365 -31.847 1.00 94.88 221 ASP A N 1
ATOM 1738 C CA . ASP A 1 221 ? 30.686 -1.797 -31.596 1.00 94.88 221 ASP A CA 1
ATOM 1739 C C . ASP A 1 221 ? 29.395 -2.415 -31.018 1.00 94.88 221 ASP A C 1
ATOM 1741 O O . ASP A 1 221 ? 29.005 -2.083 -29.892 1.00 94.88 221 ASP A O 1
ATOM 1745 N N . PRO A 1 222 ? 28.727 -3.343 -31.733 1.00 91.81 222 PRO A N 1
ATOM 1746 C CA . PRO A 1 222 ? 27.539 -4.031 -31.236 1.00 91.81 222 PRO A CA 1
ATOM 1747 C C . PRO A 1 222 ? 27.767 -4.866 -29.973 1.00 91.81 222 PRO A C 1
ATOM 1749 O O . PRO A 1 222 ? 26.793 -5.114 -29.259 1.00 91.81 222 PRO A O 1
ATOM 1752 N N . ALA A 1 223 ? 29.004 -5.282 -29.689 1.00 91.62 223 ALA A N 1
ATOM 1753 C CA . ALA A 1 223 ? 29.377 -6.072 -28.516 1.00 91.62 223 ALA A CA 1
ATOM 1754 C C . ALA A 1 223 ? 29.802 -5.214 -27.310 1.00 91.62 223 ALA A C 1
ATOM 1756 O O . ALA A 1 223 ? 30.076 -5.755 -26.237 1.00 91.62 223 ALA A O 1
ATOM 1757 N N . ALA A 1 224 ? 29.810 -3.885 -27.459 1.00 93.75 224 ALA A N 1
ATOM 1758 C CA . ALA A 1 224 ? 30.247 -2.953 -26.428 1.00 93.75 224 ALA A CA 1
ATOM 1759 C C . ALA A 1 224 ? 29.546 -3.172 -25.075 1.00 93.75 224 ALA A C 1
ATOM 1761 O O . ALA A 1 224 ? 28.359 -3.509 -25.049 1.00 93.75 224 ALA A O 1
ATOM 1762 N N . PRO A 1 225 ? 30.218 -2.935 -23.942 1.00 94.44 225 PRO A N 1
ATOM 1763 C CA . PRO A 1 225 ? 29.610 -3.070 -22.622 1.00 94.44 225 PRO A CA 1
ATOM 1764 C C . PRO A 1 225 ? 28.410 -2.131 -22.415 1.00 94.44 225 PRO A C 1
ATOM 1766 O O . PRO A 1 225 ? 28.273 -1.097 -23.073 1.00 94.44 225 PRO A O 1
ATOM 1769 N N . ILE A 1 226 ? 27.538 -2.491 -21.471 1.00 92.81 226 ILE A N 1
ATOM 1770 C CA . ILE A 1 226 ? 26.335 -1.724 -21.121 1.00 92.81 226 ILE A CA 1
ATOM 1771 C C . ILE A 1 226 ? 26.575 -0.940 -19.839 1.00 92.81 226 ILE A C 1
ATOM 1773 O O . ILE A 1 226 ? 27.054 -1.495 -18.857 1.00 92.81 226 ILE A O 1
ATOM 1777 N N . LEU A 1 227 ? 26.193 0.332 -19.832 1.00 93.44 227 LEU A N 1
ATOM 1778 C CA . LEU A 1 227 ? 26.207 1.208 -18.671 1.00 93.44 227 LEU A CA 1
ATOM 1779 C C . LEU A 1 227 ? 24.775 1.634 -18.335 1.00 93.44 227 LEU A C 1
ATOM 1781 O O . LEU A 1 227 ? 24.154 2.405 -19.069 1.00 93.44 227 LEU A O 1
ATOM 1785 N N . PHE A 1 228 ? 24.255 1.146 -17.212 1.00 91.19 228 PHE A N 1
ATOM 1786 C CA . PHE A 1 228 ? 23.008 1.641 -16.643 1.00 91.19 228 PHE A CA 1
ATOM 1787 C C . PHE A 1 228 ? 23.246 2.950 -15.900 1.00 91.19 228 PHE A C 1
ATOM 1789 O O . PHE A 1 228 ? 24.112 3.027 -15.031 1.00 91.19 228 PHE A O 1
ATOM 1796 N N . VAL A 1 229 ? 22.443 3.963 -16.204 1.00 90.62 229 VAL A N 1
ATOM 1797 C CA . VAL A 1 229 ? 22.534 5.292 -15.598 1.00 90.62 229 VAL A CA 1
ATOM 1798 C C . VAL A 1 229 ? 21.249 5.563 -14.824 1.00 90.62 229 VAL A C 1
ATOM 1800 O O . VAL A 1 229 ? 20.160 5.501 -15.390 1.00 90.62 229 VAL A O 1
ATOM 1803 N N . GLU A 1 230 ? 21.358 5.848 -13.525 1.00 86.31 230 GLU A N 1
ATOM 1804 C CA . GLU A 1 230 ? 20.187 6.047 -12.654 1.00 86.31 230 GLU A CA 1
ATOM 1805 C C . GLU A 1 230 ? 19.453 7.351 -12.942 1.00 86.31 230 GLU A C 1
ATOM 1807 O O . GLU A 1 230 ? 18.227 7.420 -12.916 1.00 86.31 230 GLU A O 1
ATOM 1812 N N . ASN A 1 231 ? 20.222 8.415 -13.147 1.00 87.69 231 ASN A N 1
ATOM 1813 C CA . ASN A 1 231 ? 19.710 9.767 -13.209 1.00 87.69 231 ASN A CA 1
ATOM 1814 C C . ASN A 1 231 ? 19.498 10.177 -14.669 1.00 87.69 231 ASN A C 1
ATOM 1816 O O . ASN A 1 231 ? 20.431 10.134 -15.472 1.00 87.69 231 ASN A O 1
ATOM 1820 N N . ALA A 1 232 ? 18.285 10.625 -14.998 1.00 90.81 232 ALA A N 1
ATOM 1821 C CA . ALA A 1 232 ? 17.931 11.021 -16.359 1.00 90.81 232 ALA A CA 1
ATOM 1822 C C . ALA A 1 232 ? 18.821 12.158 -16.895 1.00 90.81 232 ALA A C 1
ATOM 1824 O O . ALA A 1 232 ? 19.273 12.100 -18.033 1.00 90.81 232 ALA A O 1
ATOM 1825 N N . ALA A 1 233 ? 19.142 13.166 -16.077 1.00 91.75 233 ALA A N 1
ATOM 1826 C CA . ALA A 1 233 ? 19.990 14.278 -16.507 1.00 91.75 233 ALA A CA 1
ATOM 1827 C C . ALA A 1 233 ? 21.434 13.826 -16.779 1.00 91.75 233 ALA A C 1
ATOM 1829 O O . ALA A 1 233 ? 22.064 14.289 -17.731 1.00 91.75 233 ALA A O 1
ATOM 1830 N N . THR A 1 234 ? 21.950 12.892 -15.975 1.00 91.62 234 THR A N 1
ATOM 1831 C CA . THR A 1 234 ? 23.259 12.275 -16.217 1.00 91.62 234 THR A CA 1
ATOM 1832 C C . THR A 1 234 ? 23.255 11.450 -17.500 1.00 91.62 234 THR A C 1
ATOM 1834 O O . THR A 1 234 ? 24.184 11.582 -18.295 1.00 91.62 234 THR A O 1
ATOM 1837 N N . PHE A 1 235 ? 22.204 10.659 -17.738 1.00 94.38 235 PHE A N 1
ATOM 1838 C CA . PHE A 1 235 ? 22.035 9.904 -18.980 1.00 94.38 235 PHE A CA 1
ATOM 1839 C C . PHE A 1 235 ? 22.073 10.829 -20.201 1.00 94.38 235 PHE A C 1
ATOM 1841 O O . PHE A 1 235 ? 22.861 10.594 -21.113 1.00 94.38 235 PHE A O 1
ATOM 1848 N N . GLU A 1 236 ? 21.314 11.927 -20.183 1.00 94.56 236 GLU A N 1
ATOM 1849 C CA . GLU A 1 236 ? 21.298 12.908 -21.276 1.00 94.56 236 GLU A CA 1
ATOM 1850 C C . GLU A 1 236 ? 22.666 13.572 -21.485 1.00 94.56 236 GLU A C 1
ATOM 1852 O O . GLU A 1 236 ? 23.118 13.779 -22.612 1.00 94.56 236 GLU A O 1
ATOM 1857 N N . ALA A 1 237 ? 23.377 13.901 -20.403 1.00 93.69 237 ALA A N 1
ATOM 1858 C CA . ALA A 1 237 ? 24.714 14.476 -20.500 1.00 93.69 237 ALA A CA 1
ATOM 1859 C C . ALA A 1 237 ? 25.730 13.496 -21.114 1.00 93.69 237 ALA A C 1
ATOM 1861 O O . ALA A 1 237 ? 26.521 13.897 -21.972 1.00 93.69 237 ALA A O 1
ATOM 1862 N N . MET A 1 238 ? 25.674 12.221 -20.728 1.00 95.00 238 MET A N 1
ATOM 1863 C CA . MET A 1 238 ? 26.500 11.154 -21.295 1.00 95.00 238 MET A CA 1
ATOM 1864 C C . MET A 1 238 ? 26.151 10.871 -22.759 1.00 95.00 238 MET A C 1
ATOM 1866 O O . MET A 1 238 ? 27.047 10.808 -23.600 1.00 95.00 238 MET A O 1
ATOM 1870 N N . ALA A 1 239 ? 24.862 10.774 -23.090 1.00 94.44 239 ALA A N 1
ATOM 1871 C CA . ALA A 1 239 ? 24.382 10.561 -24.453 1.00 94.44 239 ALA A CA 1
ATOM 1872 C C . ALA A 1 239 ? 24.843 11.689 -25.392 1.00 94.44 239 ALA A C 1
ATOM 1874 O O . ALA A 1 239 ? 25.363 11.420 -26.479 1.00 94.44 239 ALA A O 1
ATOM 1875 N N . ALA A 1 240 ? 24.771 12.941 -24.929 1.00 93.75 240 ALA A N 1
ATOM 1876 C CA . ALA A 1 240 ? 25.271 14.115 -25.645 1.00 93.75 240 ALA A CA 1
ATOM 1877 C C . ALA A 1 240 ? 26.810 14.184 -25.740 1.00 93.75 240 ALA A C 1
ATOM 1879 O O . ALA A 1 240 ? 27.340 14.995 -26.494 1.00 93.75 240 ALA A O 1
ATOM 1880 N N . GLY A 1 241 ? 27.548 13.335 -25.017 1.00 91.62 241 GLY A N 1
ATOM 1881 C CA . GLY A 1 241 ? 29.015 13.307 -25.048 1.00 91.62 241 GLY A CA 1
ATOM 1882 C C . GLY A 1 241 ? 29.681 14.355 -24.174 1.00 91.62 241 GLY A C 1
ATOM 1883 O O . GLY A 1 241 ? 30.855 14.652 -24.362 1.00 91.62 241 GLY A O 1
ATOM 1884 N N . ARG A 1 242 ? 28.946 14.921 -23.212 1.00 91.75 242 ARG A N 1
ATOM 1885 C CA . ARG A 1 242 ? 29.497 15.875 -22.239 1.00 91.75 242 ARG A CA 1
ATOM 1886 C C . ARG A 1 242 ? 30.320 15.190 -21.146 1.00 91.75 242 ARG A C 1
ATOM 1888 O O . ARG A 1 242 ? 31.004 15.872 -20.393 1.00 91.75 242 ARG A O 1
ATOM 1895 N N . LEU A 1 243 ? 30.258 13.860 -21.056 1.00 89.00 243 LEU A N 1
ATOM 1896 C CA . LEU A 1 243 ? 31.066 13.050 -20.148 1.00 89.00 243 LEU A CA 1
ATOM 1897 C C . LEU A 1 243 ? 31.821 11.988 -20.948 1.00 89.00 243 LEU A C 1
ATOM 1899 O O . LEU A 1 243 ? 31.213 11.063 -21.482 1.00 89.00 243 LEU A O 1
ATOM 1903 N N . SER A 1 244 ? 33.149 12.090 -20.979 1.00 86.81 244 SER A N 1
ATOM 1904 C CA . SER A 1 244 ? 34.024 11.136 -21.675 1.00 86.81 244 SER A CA 1
ATOM 1905 C C . SER A 1 244 ? 33.996 9.729 -21.073 1.00 86.81 244 SER A C 1
ATOM 1907 O O . SER A 1 244 ? 34.253 8.761 -21.778 1.00 86.81 244 SER A O 1
ATOM 1909 N N . ALA A 1 245 ? 33.621 9.594 -19.797 1.00 86.62 245 ALA A N 1
ATOM 1910 C CA . ALA A 1 245 ? 33.471 8.305 -19.117 1.00 86.62 245 ALA A CA 1
ATOM 1911 C C . ALA A 1 245 ? 32.417 7.381 -19.763 1.00 86.62 245 ALA A C 1
ATOM 1913 O O . ALA A 1 245 ? 32.396 6.188 -19.480 1.00 86.62 245 ALA A O 1
ATOM 1914 N N . ALA A 1 246 ? 31.547 7.929 -20.616 1.00 91.12 246 ALA A N 1
ATOM 1915 C CA . ALA A 1 246 ? 30.533 7.177 -21.343 1.00 91.12 246 ALA A CA 1
ATOM 1916 C C . ALA A 1 246 ? 31.029 6.602 -22.682 1.00 91.12 246 ALA A C 1
ATOM 1918 O O . ALA A 1 246 ? 30.312 5.806 -23.285 1.00 91.12 246 ALA A O 1
ATOM 1919 N N . GLU A 1 247 ? 32.210 6.999 -23.171 1.00 94.31 247 GLU A N 1
ATOM 1920 C CA . GLU A 1 247 ? 32.750 6.517 -24.448 1.00 94.31 247 GLU A CA 1
ATOM 1921 C C . GLU A 1 247 ? 32.995 5.006 -24.427 1.00 94.31 247 GLU A C 1
ATOM 1923 O O . GLU A 1 247 ? 33.450 4.441 -23.435 1.00 94.31 247 GLU A O 1
ATOM 1928 N N . GLY A 1 248 ? 32.678 4.341 -25.537 1.00 95.06 248 GLY A N 1
ATOM 1929 C CA . GLY A 1 248 ? 32.784 2.888 -25.652 1.00 95.06 248 GLY A CA 1
ATOM 1930 C C . GLY A 1 248 ? 31.600 2.107 -25.074 1.00 95.06 248 GLY A C 1
ATOM 1931 O O . GLY A 1 248 ? 31.600 0.885 -25.192 1.00 95.06 248 GLY A O 1
ATOM 1932 N N . PHE A 1 249 ? 30.577 2.763 -24.510 1.00 96.06 249 PHE A N 1
ATOM 1933 C CA . PHE A 1 249 ? 29.419 2.092 -23.905 1.00 96.06 249 PHE A CA 1
ATOM 1934 C C . PHE A 1 249 ? 28.124 2.219 -24.718 1.00 96.06 249 PHE A C 1
ATOM 1936 O O . PHE A 1 249 ? 27.873 3.198 -25.433 1.00 96.06 249 PHE A O 1
ATOM 1943 N N . VAL A 1 250 ? 27.248 1.232 -24.520 1.00 96.38 250 VAL A N 1
ATOM 1944 C CA . VAL A 1 250 ? 25.800 1.390 -24.679 1.00 96.38 250 VAL A CA 1
ATOM 1945 C C . VAL A 1 250 ? 25.235 1.927 -23.369 1.00 96.38 250 VAL A C 1
ATOM 1947 O O . VAL A 1 250 ? 25.443 1.337 -22.315 1.00 96.38 250 VAL A O 1
ATOM 1950 N N . LEU A 1 251 ? 24.503 3.030 -23.426 1.00 96.00 251 LEU A N 1
ATOM 1951 C CA . LEU A 1 251 ? 23.915 3.689 -22.265 1.00 96.00 251 LEU A CA 1
ATOM 1952 C C . LEU A 1 251 ? 22.446 3.297 -22.141 1.00 96.00 251 LEU A C 1
ATOM 1954 O O . LEU A 1 251 ? 21.708 3.389 -23.124 1.00 96.00 251 LEU A O 1
ATOM 1958 N N . ILE A 1 252 ? 22.008 2.919 -20.941 1.00 94.06 252 ILE A N 1
ATOM 1959 C CA . ILE A 1 252 ? 20.603 2.608 -20.658 1.00 94.06 252 ILE A CA 1
ATOM 1960 C C . ILE A 1 252 ? 20.137 3.374 -19.420 1.00 94.06 252 ILE A C 1
ATOM 1962 O O . ILE A 1 252 ? 20.694 3.221 -18.337 1.00 94.06 252 ILE A O 1
ATOM 1966 N N . TYR A 1 253 ? 19.073 4.156 -19.560 1.00 92.00 253 TYR A N 1
ATOM 1967 C CA . TYR A 1 253 ? 18.331 4.727 -18.436 1.00 92.00 253 TYR A CA 1
ATOM 1968 C C . TYR A 1 253 ? 16.996 4.000 -18.271 1.00 92.00 253 TYR A C 1
ATOM 1970 O O . TYR A 1 253 ? 16.304 3.745 -19.254 1.00 92.00 253 TYR A O 1
ATOM 1978 N N . ALA A 1 254 ? 16.618 3.690 -17.029 1.00 87.88 254 ALA A N 1
ATOM 1979 C CA . ALA A 1 254 ? 15.354 3.037 -16.699 1.00 87.88 254 ALA A CA 1
ATOM 1980 C C . ALA A 1 254 ? 14.502 3.928 -15.785 1.00 87.88 254 ALA A C 1
ATOM 1982 O O . ALA A 1 254 ? 14.903 4.265 -14.670 1.00 87.88 254 ALA A O 1
ATOM 1983 N N . SER A 1 255 ? 13.294 4.284 -16.226 1.00 79.81 255 SER A N 1
ATOM 1984 C CA . SER A 1 255 ? 12.399 5.136 -15.433 1.00 79.81 255 SER A CA 1
ATOM 1985 C C . SER A 1 255 ? 11.793 4.371 -14.245 1.00 79.81 255 SER A C 1
ATOM 1987 O O . SER A 1 255 ? 11.100 3.372 -14.435 1.00 79.81 255 SER A O 1
ATOM 1989 N N . GLY A 1 256 ? 12.024 4.847 -13.013 1.00 65.50 256 GLY A N 1
ATOM 1990 C CA . GLY A 1 256 ? 11.376 4.325 -11.795 1.00 65.50 256 GLY A CA 1
ATOM 1991 C C . GLY A 1 256 ? 11.937 2.996 -11.258 1.00 65.50 256 GLY A C 1
ATOM 1992 O O . GLY A 1 256 ? 11.207 2.213 -10.656 1.00 65.50 256 GLY A O 1
ATOM 1993 N N . TYR A 1 257 ? 13.228 2.740 -11.473 1.00 64.69 257 TYR A N 1
ATOM 1994 C CA . TYR A 1 257 ? 13.862 1.415 -11.488 1.00 64.69 257 TYR A CA 1
ATOM 1995 C C . TYR A 1 257 ? 13.950 0.592 -10.165 1.00 64.69 257 TYR A C 1
ATOM 1997 O O . TYR A 1 257 ? 14.322 -0.577 -10.207 1.00 64.69 257 TYR A O 1
ATOM 2005 N N . LYS A 1 258 ? 13.550 1.075 -8.984 1.00 55.19 258 LYS A N 1
ATOM 2006 C CA . LYS A 1 258 ? 13.932 0.424 -7.702 1.00 55.19 258 LYS A CA 1
ATOM 2007 C C . LYS A 1 258 ? 13.410 -1.013 -7.414 1.00 55.19 258 LYS A C 1
ATOM 2009 O O . LYS A 1 258 ? 13.805 -1.569 -6.398 1.00 55.19 258 LYS A O 1
ATOM 2014 N N . ALA A 1 259 ? 12.569 -1.651 -8.247 1.00 47.28 259 ALA A N 1
ATOM 2015 C CA . ALA A 1 259 ? 11.981 -2.971 -7.921 1.00 47.28 259 ALA A CA 1
ATOM 2016 C C . ALA A 1 259 ? 11.729 -3.963 -9.0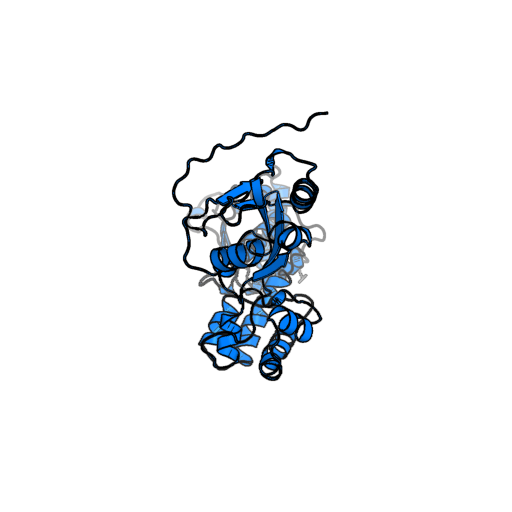89 1.00 47.28 259 ALA A C 1
ATOM 2018 O O . ALA A 1 259 ? 11.218 -5.057 -8.858 1.00 47.28 259 ALA A O 1
ATOM 2019 N N . SER A 1 260 ? 12.053 -3.630 -10.346 1.00 55.75 260 SER A N 1
ATOM 2020 C CA . SER A 1 260 ? 11.525 -4.341 -11.537 1.00 55.75 260 SER A CA 1
ATOM 2021 C C . SER A 1 260 ? 12.565 -5.073 -12.403 1.00 55.75 260 SER A C 1
ATOM 2023 O O . SER A 1 260 ? 12.283 -5.404 -13.555 1.00 55.75 260 SER A O 1
ATOM 2025 N N . ALA A 1 261 ? 13.748 -5.382 -11.861 1.00 62.44 261 ALA A N 1
ATOM 2026 C CA . ALA A 1 261 ? 14.883 -5.965 -12.594 1.00 62.44 261 ALA A CA 1
ATOM 2027 C C . ALA A 1 261 ? 14.543 -7.217 -13.430 1.00 62.44 261 ALA A C 1
ATOM 2029 O O . ALA A 1 261 ? 14.981 -7.342 -14.570 1.00 62.44 261 ALA A O 1
ATOM 2030 N N . ARG A 1 262 ? 13.722 -8.133 -12.895 1.00 65.00 262 ARG A N 1
ATOM 2031 C CA . ARG A 1 262 ? 13.331 -9.364 -13.612 1.00 65.00 262 ARG A CA 1
ATOM 2032 C C . ARG A 1 262 ? 12.353 -9.100 -14.758 1.00 65.00 262 ARG A C 1
ATOM 2034 O O . ARG A 1 262 ? 12.453 -9.733 -15.803 1.00 65.00 262 ARG A O 1
ATOM 2041 N N . ARG A 1 263 ? 11.442 -8.140 -14.578 1.00 73.94 263 ARG A N 1
ATOM 2042 C CA . ARG A 1 263 ? 10.467 -7.739 -15.603 1.00 73.94 263 ARG A CA 1
ATOM 2043 C C . ARG A 1 263 ? 11.135 -7.054 -16.793 1.00 73.94 263 ARG A C 1
ATOM 2045 O O . ARG A 1 263 ? 10.637 -7.179 -17.901 1.00 73.94 263 ARG A O 1
ATOM 2052 N N . LEU A 1 264 ? 12.268 -6.377 -16.589 1.00 78.50 264 LEU A N 1
ATOM 2053 C CA . LEU A 1 264 ? 12.984 -5.680 -17.664 1.00 78.50 264 LEU A CA 1
ATOM 2054 C C . LEU A 1 264 ? 13.374 -6.582 -18.833 1.00 78.50 264 LEU A C 1
ATOM 2056 O O . LEU A 1 264 ? 13.321 -6.141 -19.980 1.00 78.50 264 LEU A O 1
ATOM 2060 N N . ARG A 1 265 ? 13.753 -7.831 -18.540 1.00 82.06 265 ARG A N 1
ATOM 2061 C CA . ARG A 1 265 ? 14.183 -8.790 -19.564 1.00 82.06 265 ARG A CA 1
ATOM 2062 C C . ARG A 1 265 ? 13.013 -9.403 -20.332 1.00 82.06 265 ARG A C 1
ATOM 2064 O O . ARG A 1 265 ? 13.218 -9.983 -21.389 1.00 82.06 265 ARG A O 1
ATOM 2071 N N . GLN A 1 266 ? 11.780 -9.247 -19.857 1.00 80.38 266 GLN A N 1
ATOM 2072 C CA . GLN A 1 266 ? 10.599 -9.732 -20.567 1.00 80.38 266 GLN A CA 1
ATOM 2073 C C . GLN A 1 266 ? 10.131 -8.686 -21.591 1.00 80.38 266 GLN A C 1
ATOM 2075 O O . GLN A 1 266 ? 9.993 -7.522 -21.215 1.00 80.38 266 GLN A O 1
ATOM 2080 N N . PRO A 1 267 ? 9.810 -9.073 -22.841 1.00 79.88 267 PRO A N 1
ATOM 2081 C CA . PRO A 1 267 ? 9.317 -8.138 -23.859 1.00 79.88 267 PRO A CA 1
ATOM 2082 C C . PRO A 1 267 ? 8.086 -7.331 -23.426 1.00 79.88 267 PRO A C 1
ATOM 2084 O O . PRO A 1 267 ? 7.967 -6.159 -23.749 1.00 79.88 267 PRO A O 1
ATOM 2087 N N . VAL A 1 268 ? 7.186 -7.938 -22.646 1.00 79.56 268 VAL A N 1
ATOM 2088 C CA . VAL A 1 268 ? 5.982 -7.268 -22.118 1.00 79.56 268 VAL A CA 1
ATOM 2089 C C . VAL A 1 268 ? 6.258 -6.401 -20.883 1.00 79.56 268 VAL A C 1
ATOM 2091 O O . VAL A 1 268 ? 5.422 -5.595 -20.486 1.00 79.56 268 VAL A O 1
ATOM 2094 N N . GLY A 1 269 ? 7.418 -6.571 -20.243 1.00 81.50 269 GLY A N 1
ATOM 2095 C CA . GLY A 1 269 ? 7.769 -5.899 -18.993 1.00 81.50 269 GLY A CA 1
ATOM 2096 C C . GLY A 1 269 ? 8.574 -4.611 -19.172 1.00 81.50 269 GLY A C 1
ATOM 2097 O O . GLY A 1 269 ? 8.736 -3.863 -18.198 1.00 81.50 269 GLY A O 1
ATOM 2098 N N . SER A 1 270 ? 9.047 -4.325 -20.389 1.00 87.06 270 SER A N 1
ATOM 2099 C CA . SER A 1 270 ? 9.784 -3.110 -20.736 1.00 87.06 270 SER A CA 1
ATOM 2100 C C . SER A 1 270 ? 9.342 -2.515 -22.076 1.00 87.06 270 SER A C 1
ATOM 2102 O O . SER A 1 270 ? 8.819 -3.194 -22.951 1.00 87.06 270 SER A O 1
ATOM 2104 N N . SER A 1 271 ? 9.532 -1.208 -22.227 1.00 89.81 271 SER A N 1
ATOM 2105 C CA . SER A 1 271 ? 9.366 -0.493 -23.494 1.00 89.81 271 SER A CA 1
ATOM 2106 C C . SER A 1 271 ? 10.665 0.234 -23.797 1.00 89.81 271 SER A C 1
ATOM 2108 O O . SER A 1 271 ? 11.093 1.075 -23.006 1.00 89.81 271 SER A O 1
ATOM 2110 N N . VAL A 1 272 ? 11.304 -0.122 -24.910 1.00 92.75 272 VAL A N 1
ATOM 2111 C CA . VAL A 1 272 ? 12.636 0.366 -25.282 1.00 92.75 272 VAL A CA 1
ATOM 2112 C C . VAL A 1 272 ? 12.513 1.490 -26.301 1.00 92.75 272 VAL A C 1
ATOM 2114 O O . VAL A 1 272 ? 11.870 1.328 -27.335 1.00 92.75 272 VAL A O 1
ATOM 2117 N N . TYR A 1 273 ? 13.167 2.612 -26.021 1.00 94.88 273 TYR A N 1
ATOM 2118 C CA . TYR A 1 273 ? 13.243 3.771 -26.899 1.00 94.88 273 TYR A CA 1
ATOM 2119 C C . TYR A 1 273 ? 14.707 4.042 -27.226 1.00 94.88 273 TYR A C 1
ATOM 2121 O O . TYR A 1 273 ? 15.518 4.295 -26.336 1.00 94.88 273 TYR A O 1
ATOM 2129 N N . PHE A 1 274 ? 15.045 3.987 -28.509 1.00 95.94 274 PHE A N 1
ATOM 2130 C CA . PHE A 1 274 ? 16.395 4.256 -28.987 1.00 95.94 274 PHE A CA 1
ATOM 2131 C C . PHE A 1 274 ? 16.539 5.721 -29.388 1.00 95.94 274 PHE A C 1
ATOM 2133 O O . PHE A 1 274 ? 15.712 6.255 -30.127 1.00 95.94 274 PHE A O 1
ATOM 2140 N N . ALA A 1 275 ? 17.622 6.356 -28.947 1.00 95.00 275 ALA A N 1
ATOM 2141 C CA . ALA A 1 275 ? 18.062 7.617 -29.518 1.00 95.00 275 ALA A CA 1
ATOM 2142 C C . ALA A 1 275 ? 18.430 7.414 -31.005 1.00 95.00 275 ALA A C 1
ATOM 2144 O O . ALA A 1 275 ? 18.979 6.360 -31.347 1.00 95.00 275 ALA A O 1
ATOM 2145 N N . PRO A 1 276 ? 18.210 8.408 -31.889 1.00 90.62 276 PRO A N 1
ATOM 2146 C CA . PRO A 1 276 ? 18.520 8.287 -33.321 1.00 90.62 276 PRO A CA 1
ATOM 2147 C C . PRO A 1 276 ? 19.954 7.810 -33.601 1.00 90.62 276 PRO A C 1
ATOM 2149 O O . PRO A 1 276 ? 20.176 6.901 -34.403 1.00 90.62 276 PRO A O 1
ATOM 2152 N N . GLY A 1 277 ? 20.912 8.321 -32.817 1.00 90.00 277 GLY A N 1
ATOM 2153 C CA . GLY A 1 277 ? 22.331 7.977 -32.915 1.00 90.00 277 GLY A CA 1
ATOM 2154 C C . GLY A 1 277 ? 22.665 6.489 -32.728 1.00 90.00 277 GLY A C 1
ATOM 2155 O O . GLY A 1 277 ? 23.774 6.079 -33.059 1.00 90.00 277 GLY A O 1
ATOM 2156 N N . VAL A 1 278 ? 21.738 5.666 -32.221 1.00 93.31 278 VAL A N 1
ATOM 2157 C CA . VAL A 1 278 ? 21.914 4.207 -32.123 1.00 93.31 278 VAL A CA 1
ATOM 2158 C C . VAL A 1 278 ? 22.017 3.574 -33.502 1.00 93.31 278 VAL A C 1
ATOM 2160 O O . VAL A 1 278 ? 22.965 2.839 -33.767 1.00 93.31 278 VAL A O 1
ATOM 2163 N N . PHE A 1 279 ? 21.074 3.884 -34.387 1.00 92.06 279 PHE A N 1
ATOM 2164 C CA . PHE A 1 279 ? 21.029 3.286 -35.719 1.00 92.06 279 PHE A CA 1
ATOM 2165 C C . PHE A 1 279 ? 21.944 4.009 -36.710 1.00 92.06 279 PHE A C 1
ATOM 2167 O O . PHE A 1 279 ? 22.493 3.363 -37.597 1.00 92.06 279 PHE A O 1
ATOM 2174 N N . GLU A 1 280 ? 22.161 5.317 -36.529 1.00 91.56 280 GLU A N 1
ATOM 2175 C CA . GLU A 1 280 ? 23.067 6.113 -37.372 1.00 91.56 280 GLU A CA 1
ATOM 2176 C C . GLU A 1 280 ? 24.528 5.663 -37.255 1.00 91.56 280 GLU A C 1
ATOM 2178 O O . GLU A 1 280 ? 25.256 5.665 -38.244 1.00 91.56 280 GLU A O 1
ATOM 2183 N N . ARG A 1 281 ? 24.972 5.260 -36.055 1.00 90.75 281 ARG A N 1
ATOM 2184 C CA . ARG A 1 281 ? 26.346 4.776 -35.850 1.00 90.75 281 ARG A CA 1
ATOM 2185 C C . ARG A 1 281 ? 26.557 3.375 -36.407 1.00 90.75 281 ARG A C 1
ATOM 2187 O O . ARG A 1 281 ? 27.590 3.116 -37.016 1.00 90.75 281 ARG A O 1
ATOM 2194 N N . ASN A 1 282 ? 25.616 2.467 -36.146 1.00 92.75 282 ASN A N 1
ATOM 2195 C CA . ASN A 1 282 ? 25.638 1.100 -36.655 1.00 92.75 282 ASN A CA 1
ATOM 2196 C C . ASN A 1 282 ? 24.238 0.478 -36.544 1.00 92.75 282 ASN A C 1
ATOM 2198 O O . ASN A 1 282 ? 23.728 0.271 -35.443 1.00 92.75 282 ASN A O 1
ATOM 2202 N N . ALA A 1 283 ? 23.642 0.101 -37.676 1.00 90.88 283 ALA A N 1
ATOM 2203 C CA . ALA A 1 283 ? 22.302 -0.484 -37.724 1.00 90.88 283 ALA A CA 1
ATOM 2204 C C . ALA A 1 283 ? 22.150 -1.770 -36.878 1.00 90.88 283 ALA A C 1
ATOM 2206 O O . ALA A 1 283 ? 21.057 -2.061 -36.391 1.00 90.88 283 ALA A O 1
ATOM 2207 N N . ALA A 1 284 ? 23.237 -2.519 -36.648 1.00 92.31 284 ALA A N 1
ATOM 2208 C CA . ALA A 1 284 ? 23.223 -3.743 -35.847 1.00 92.31 284 ALA A CA 1
ATOM 2209 C C . ALA A 1 284 ? 23.137 -3.493 -34.327 1.00 92.31 284 ALA A C 1
ATOM 2211 O O . ALA A 1 284 ? 22.821 -4.421 -33.578 1.00 92.31 284 ALA A O 1
ATOM 2212 N N . LEU A 1 285 ? 23.390 -2.264 -33.848 1.00 92.81 285 LEU A N 1
ATOM 2213 C CA . LEU A 1 285 ? 23.390 -1.948 -32.414 1.00 92.81 285 LEU A CA 1
ATOM 2214 C C . LEU A 1 285 ? 22.025 -2.189 -31.772 1.00 92.81 285 LEU A C 1
ATOM 2216 O O . LEU A 1 285 ? 21.948 -2.879 -30.759 1.00 92.81 285 LEU A O 1
ATOM 2220 N N . GLY A 1 286 ? 20.947 -1.672 -32.369 1.00 91.69 286 GLY A N 1
ATOM 2221 C CA . GLY A 1 286 ? 19.600 -1.833 -31.812 1.00 91.69 286 GLY A CA 1
ATOM 2222 C C . GLY A 1 286 ? 19.199 -3.305 -31.678 1.00 91.69 286 GLY A C 1
ATOM 2223 O O . GLY A 1 286 ? 18.708 -3.719 -30.629 1.00 91.69 286 GLY A O 1
ATOM 2224 N N . ILE A 1 287 ? 19.493 -4.116 -32.701 1.00 91.56 287 ILE A N 1
ATOM 2225 C CA . ILE A 1 287 ? 19.212 -5.560 -32.701 1.00 91.56 287 ILE A CA 1
ATOM 2226 C C . ILE A 1 287 ? 20.028 -6.266 -31.615 1.00 91.56 287 ILE A C 1
ATOM 2228 O O . ILE A 1 287 ? 19.464 -7.028 -30.836 1.00 91.56 287 ILE A O 1
ATOM 2232 N N . SER A 1 288 ? 21.331 -5.978 -31.519 1.00 91.94 288 SER A N 1
ATOM 2233 C CA . SER A 1 288 ? 22.203 -6.538 -30.477 1.00 91.94 288 SER A CA 1
ATOM 2234 C C . SER A 1 288 ? 21.697 -6.211 -29.067 1.00 91.94 288 SER A C 1
ATOM 2236 O O . SER A 1 288 ? 21.677 -7.074 -28.189 1.00 91.94 288 SER A O 1
ATOM 2238 N N . ILE A 1 289 ? 21.241 -4.977 -28.840 1.00 92.31 289 ILE A N 1
ATOM 2239 C CA . ILE A 1 289 ? 20.746 -4.536 -27.530 1.00 92.31 289 ILE A CA 1
ATOM 2240 C C . ILE A 1 289 ? 19.445 -5.255 -27.167 1.00 92.31 289 ILE A C 1
ATOM 2242 O O . ILE A 1 289 ? 19.319 -5.731 -26.041 1.00 92.31 289 ILE A O 1
ATOM 2246 N N . LEU A 1 290 ? 18.500 -5.391 -28.104 1.00 91.44 290 LEU A N 1
ATOM 2247 C CA . LEU A 1 290 ? 17.263 -6.145 -27.868 1.00 91.44 290 LEU A CA 1
ATOM 2248 C C . LEU A 1 290 ? 17.532 -7.640 -27.659 1.00 91.44 290 LEU A C 1
ATOM 2250 O O . LEU A 1 290 ? 16.939 -8.245 -26.766 1.00 91.44 290 LEU A O 1
ATOM 2254 N N . ALA A 1 291 ? 18.448 -8.224 -28.440 1.00 89.94 291 ALA A N 1
ATOM 2255 C CA . ALA A 1 291 ? 18.854 -9.620 -28.305 1.00 89.94 291 ALA A CA 1
ATOM 2256 C C . ALA A 1 291 ? 19.489 -9.892 -26.935 1.00 89.94 291 ALA A C 1
ATOM 2258 O O . ALA A 1 291 ? 19.173 -10.894 -26.300 1.00 89.94 291 ALA A O 1
ATOM 2259 N N . TRP A 1 292 ? 20.321 -8.975 -26.437 1.00 90.12 292 TRP A N 1
ATOM 2260 C CA . TRP A 1 292 ? 20.850 -9.049 -25.078 1.00 90.12 292 TRP A CA 1
ATOM 2261 C C . TRP A 1 292 ? 19.749 -8.874 -24.019 1.00 90.12 292 TRP A C 1
ATOM 2263 O O . TRP A 1 292 ? 19.655 -9.676 -23.088 1.00 90.12 292 TRP A O 1
ATOM 2273 N N . LEU A 1 293 ? 18.897 -7.851 -24.158 1.00 88.69 293 LEU A N 1
ATOM 2274 C CA . LEU A 1 293 ? 17.889 -7.502 -23.153 1.00 88.69 293 LEU A CA 1
ATOM 2275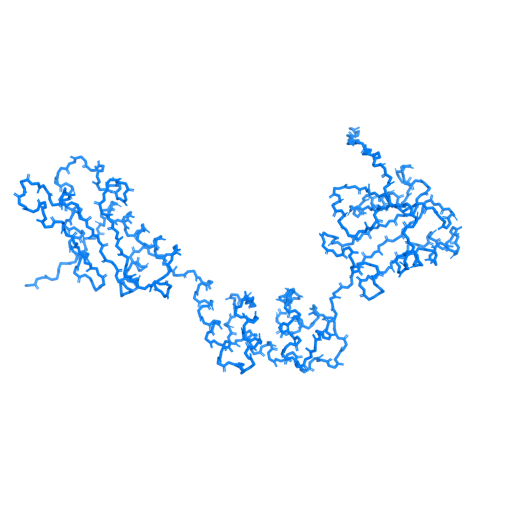 C C . LEU A 1 293 ? 16.888 -8.643 -22.939 1.00 88.69 293 LEU A C 1
ATOM 2277 O O . LEU A 1 293 ? 16.594 -8.993 -21.794 1.00 88.69 293 LEU A O 1
ATOM 2281 N N . HIS A 1 294 ? 16.394 -9.229 -24.033 1.00 87.94 294 HIS A N 1
ATOM 2282 C CA . HIS A 1 294 ? 15.354 -10.261 -24.018 1.00 87.94 294 HIS A CA 1
ATOM 2283 C C . HIS A 1 294 ? 15.882 -11.693 -24.128 1.00 87.94 294 HIS A C 1
ATOM 2285 O O . HIS A 1 294 ? 15.138 -12.642 -23.886 1.00 87.94 294 HIS A O 1
ATOM 2291 N N . GLY A 1 295 ? 17.152 -11.865 -24.489 1.00 82.94 295 GLY A N 1
ATOM 2292 C CA . GLY A 1 295 ? 17.791 -13.169 -24.577 1.00 82.94 295 GLY A CA 1
ATOM 2293 C C . GLY A 1 295 ? 18.341 -13.665 -23.241 1.00 82.94 295 GLY A C 1
ATOM 2294 O O . GLY A 1 295 ? 18.340 -12.976 -22.217 1.00 82.94 295 GLY A O 1
ATOM 2295 N N . THR A 1 296 ? 18.867 -14.887 -23.281 1.00 67.75 296 THR A N 1
ATOM 2296 C CA . THR A 1 296 ? 19.564 -15.540 -22.163 1.00 67.75 296 THR A CA 1
ATOM 2297 C C . THR A 1 296 ? 21.052 -15.197 -22.112 1.00 67.75 296 THR A C 1
ATOM 2299 O O . THR A 1 296 ? 21.768 -15.725 -21.263 1.00 67.75 296 THR A O 1
ATOM 2302 N N . ASP A 1 297 ? 21.533 -14.341 -23.019 1.00 68.94 297 ASP A N 1
ATOM 2303 C CA . ASP A 1 297 ? 22.925 -13.908 -23.036 1.00 68.94 297 ASP A CA 1
ATOM 2304 C C . ASP A 1 297 ? 23.229 -13.052 -21.795 1.00 68.94 297 ASP A C 1
ATOM 2306 O O . ASP A 1 297 ? 22.655 -11.980 -21.564 1.00 68.94 297 ASP A O 1
ATOM 2310 N N . VAL A 1 298 ? 24.123 -13.576 -20.963 1.00 67.62 298 VAL A N 1
ATOM 2311 C CA . VAL A 1 298 ? 24.613 -12.962 -19.722 1.00 67.62 298 VAL A CA 1
ATOM 2312 C C . VAL A 1 298 ? 26.099 -12.609 -19.814 1.00 67.62 298 VAL A C 1
ATOM 2314 O O . VAL A 1 298 ? 26.707 -12.251 -18.810 1.00 67.62 298 VAL A O 1
ATOM 2317 N N . THR A 1 299 ? 26.701 -12.735 -20.999 1.00 78.12 299 THR A N 1
ATOM 2318 C CA . THR A 1 299 ? 28.149 -12.576 -21.185 1.00 78.12 299 THR A CA 1
ATOM 2319 C C . THR A 1 299 ? 28.560 -11.125 -21.406 1.00 78.12 299 THR A C 1
ATOM 2321 O O . THR A 1 299 ? 29.682 -10.745 -21.073 1.00 78.12 299 THR A O 1
ATOM 2324 N N . ARG A 1 300 ? 27.645 -10.292 -21.916 1.00 87.44 300 ARG A N 1
ATOM 2325 C CA . ARG A 1 300 ? 27.887 -8.866 -22.139 1.00 87.44 300 ARG A CA 1
ATOM 2326 C C . ARG A 1 300 ? 28.110 -8.142 -20.802 1.00 87.44 300 ARG A C 1
ATOM 2328 O O . ARG A 1 300 ? 27.208 -8.180 -19.960 1.00 87.44 300 ARG A O 1
ATOM 2335 N N . PRO A 1 301 ? 29.254 -7.460 -20.598 1.00 90.06 301 PRO A N 1
ATOM 2336 C CA . PRO A 1 301 ? 29.526 -6.762 -19.345 1.00 90.06 301 PRO A CA 1
ATOM 2337 C C . PRO A 1 301 ? 28.510 -5.648 -19.075 1.00 90.06 301 PRO A C 1
ATOM 2339 O O . PRO A 1 301 ? 28.154 -4.888 -19.980 1.00 90.06 301 PRO A O 1
ATOM 2342 N N . VAL A 1 302 ? 28.068 -5.546 -17.820 1.00 88.94 302 VAL A N 1
ATOM 2343 C CA . VAL A 1 302 ? 27.094 -4.550 -17.355 1.00 88.94 302 VAL A CA 1
ATOM 2344 C C . VAL A 1 302 ? 27.697 -3.754 -16.202 1.00 88.94 302 VAL A C 1
ATOM 2346 O O . VAL A 1 302 ? 28.168 -4.329 -15.223 1.00 88.94 302 VAL A O 1
ATOM 2349 N N . TYR A 1 303 ? 27.641 -2.433 -16.316 1.00 89.94 303 TYR A N 1
ATOM 2350 C CA . TYR A 1 303 ? 28.134 -1.459 -15.351 1.00 89.94 303 TYR A CA 1
ATOM 2351 C C . TYR A 1 303 ? 27.001 -0.537 -14.906 1.00 89.94 303 TYR A C 1
ATOM 2353 O O . TYR A 1 303 ? 25.981 -0.409 -15.588 1.00 89.94 303 TYR A O 1
ATOM 2361 N N . PHE A 1 304 ? 27.201 0.140 -13.778 1.00 87.06 304 PHE A N 1
ATOM 2362 C CA . PHE A 1 304 ? 26.216 1.036 -13.182 1.00 87.06 304 PHE A CA 1
ATOM 2363 C C . PHE A 1 304 ? 26.841 2.391 -12.864 1.00 87.06 304 PHE A C 1
ATOM 2365 O O . PHE A 1 304 ? 27.974 2.469 -12.392 1.00 87.06 304 PHE A O 1
ATOM 2372 N N . TRP A 1 305 ? 26.077 3.452 -13.105 1.00 86.81 305 TRP A N 1
ATOM 2373 C CA . TRP A 1 305 ? 26.417 4.823 -12.761 1.00 86.81 305 TRP A CA 1
ATOM 2374 C C . TRP A 1 305 ? 25.293 5.440 -11.924 1.00 86.81 305 TRP A C 1
ATOM 2376 O O . TRP A 1 305 ? 24.242 5.823 -12.451 1.00 86.81 305 TRP A O 1
ATOM 2386 N N . GLY A 1 306 ? 25.518 5.517 -10.613 1.00 79.44 306 GLY A N 1
ATOM 2387 C CA . GLY A 1 306 ? 24.541 5.973 -9.621 1.00 79.44 306 GLY A CA 1
ATOM 2388 C C . GLY A 1 306 ? 24.548 5.103 -8.364 1.00 79.44 306 GLY A C 1
ATOM 2389 O O . GLY A 1 306 ? 25.405 4.233 -8.215 1.00 79.44 306 GLY A O 1
ATOM 2390 N N . ASP A 1 307 ? 23.577 5.330 -7.485 1.00 65.50 307 ASP A N 1
ATOM 2391 C CA . ASP A 1 307 ? 23.363 4.584 -6.238 1.00 65.50 307 ASP A CA 1
ATOM 2392 C C . ASP A 1 307 ? 22.357 3.444 -6.482 1.00 65.50 307 ASP A C 1
ATOM 2394 O O . ASP A 1 307 ? 21.273 3.352 -5.901 1.00 65.50 307 ASP A O 1
ATOM 2398 N N . LEU A 1 308 ? 22.683 2.618 -7.478 1.00 62.28 308 LEU A N 1
ATOM 2399 C CA . LEU A 1 308 ? 21.799 1.594 -8.019 1.00 62.28 308 LEU A CA 1
ATOM 2400 C C . LEU A 1 308 ? 22.041 0.229 -7.363 1.00 62.28 308 LEU A C 1
ATOM 2402 O O . LEU A 1 308 ? 22.985 -0.476 -7.714 1.00 62.28 308 LEU A O 1
ATOM 2406 N N . ASP A 1 309 ? 21.108 -0.206 -6.516 1.00 52.78 309 ASP A N 1
ATOM 2407 C CA . ASP A 1 309 ? 21.067 -1.573 -5.982 1.00 52.78 309 ASP A CA 1
ATOM 2408 C C . ASP A 1 309 ? 20.408 -2.545 -6.990 1.00 52.78 309 ASP A C 1
ATOM 2410 O O . ASP A 1 309 ? 19.189 -2.736 -7.011 1.00 52.78 309 ASP A O 1
ATOM 2414 N N . PHE A 1 310 ? 21.196 -3.185 -7.866 1.00 56.03 310 PHE A N 1
ATOM 2415 C CA . PHE A 1 310 ? 20.711 -4.238 -8.778 1.00 56.03 310 PHE A CA 1
ATOM 2416 C C . PHE A 1 310 ? 20.900 -5.638 -8.172 1.00 56.03 310 PHE A C 1
ATOM 2418 O O . PHE A 1 310 ? 21.967 -6.234 -8.277 1.00 56.03 310 PHE A O 1
ATOM 2425 N N . SER A 1 311 ? 19.838 -6.227 -7.615 1.00 49.50 311 SER A N 1
ATOM 2426 C CA . SER A 1 311 ? 19.844 -7.617 -7.112 1.00 49.50 311 SER A CA 1
ATOM 2427 C C . SER A 1 311 ? 19.306 -8.663 -8.110 1.00 49.50 311 SER A C 1
ATOM 2429 O O . SER A 1 311 ? 19.212 -9.844 -7.779 1.00 49.50 311 SER A O 1
ATOM 2431 N N . GLY A 1 312 ? 18.930 -8.259 -9.334 1.00 43.91 312 GLY A N 1
ATOM 2432 C CA . GLY A 1 312 ? 18.148 -9.097 -10.261 1.00 43.91 312 GLY A CA 1
ATOM 2433 C C . GLY A 1 312 ? 18.746 -9.387 -11.642 1.00 43.91 312 GLY A C 1
ATOM 2434 O O . GLY A 1 312 ? 18.094 -10.078 -12.423 1.00 43.91 312 GLY A O 1
ATOM 2435 N N . ILE A 1 313 ? 19.945 -8.891 -11.961 1.00 53.19 313 ILE A N 1
ATOM 2436 C CA . ILE A 1 313 ? 20.679 -9.251 -13.187 1.00 53.19 313 ILE A CA 1
ATOM 2437 C C . ILE A 1 313 ? 21.835 -10.166 -12.763 1.00 53.19 313 ILE A C 1
ATOM 2439 O O . ILE A 1 313 ? 22.577 -9.774 -11.864 1.00 53.19 313 ILE A O 1
ATOM 2443 N N . PRO A 1 314 ? 22.014 -11.366 -13.352 1.00 43.00 314 PRO A N 1
ATOM 2444 C CA . PRO A 1 314 ? 23.205 -12.168 -13.106 1.00 43.00 314 PRO A CA 1
ATOM 2445 C C . PRO A 1 314 ? 24.428 -11.379 -13.580 1.00 43.00 314 PRO A C 1
ATOM 2447 O O . PRO A 1 314 ? 24.710 -11.304 -14.772 1.00 43.00 314 PRO A O 1
ATOM 2450 N N . VAL A 1 315 ? 25.124 -10.738 -12.646 1.00 46.81 315 VAL A N 1
ATOM 2451 C CA . VAL A 1 315 ? 26.431 -10.141 -12.896 1.00 46.81 315 VAL A CA 1
ATOM 2452 C C . VAL A 1 315 ? 27.411 -11.306 -12.898 1.00 46.81 315 VAL A C 1
ATOM 2454 O O . VAL A 1 315 ? 27.726 -11.864 -11.844 1.00 46.81 315 VAL A O 1
ATOM 2457 N N . GLY A 1 316 ? 27.867 -11.725 -14.079 1.00 35.72 316 GLY A N 1
ATOM 2458 C CA . GLY A 1 316 ? 29.094 -12.510 -14.159 1.00 35.72 316 GLY A CA 1
ATOM 2459 C C . GLY A 1 316 ? 30.173 -11.710 -13.436 1.00 35.72 316 GLY A C 1
ATOM 2460 O O . GLY A 1 316 ? 30.394 -10.557 -13.786 1.00 35.72 316 GLY A O 1
ATOM 2461 N N . ARG A 1 317 ? 30.744 -12.267 -12.359 1.00 35.03 317 ARG A N 1
ATOM 2462 C CA . ARG A 1 317 ? 31.723 -11.596 -11.490 1.00 35.03 317 ARG A CA 1
ATOM 2463 C C . ARG A 1 317 ? 32.772 -10.851 -12.323 1.00 35.03 317 ARG A C 1
ATOM 2465 O O . ARG A 1 317 ? 33.731 -11.451 -12.795 1.00 35.03 317 ARG A O 1
ATOM 2472 N N . SER A 1 318 ? 32.630 -9.539 -12.411 1.00 31.92 318 SER A N 1
ATOM 2473 C CA . SER A 1 318 ? 33.726 -8.621 -12.674 1.00 31.92 318 SER A CA 1
ATOM 2474 C C . SER A 1 318 ? 33.735 -7.650 -11.512 1.00 31.92 318 SER A C 1
ATOM 2476 O O . SER A 1 318 ? 32.752 -6.942 -11.293 1.00 31.92 318 SER A O 1
ATOM 2478 N N . ASN A 1 319 ? 34.814 -7.696 -10.731 1.00 29.30 319 ASN A N 1
ATOM 2479 C CA . ASN A 1 319 ? 35.104 -6.755 -9.660 1.00 29.30 319 ASN A CA 1
ATOM 2480 C C . ASN A 1 319 ? 34.681 -5.352 -10.086 1.00 29.30 319 ASN A C 1
ATOM 2482 O O . ASN A 1 319 ? 35.170 -4.859 -11.102 1.00 29.30 319 ASN A O 1
ATOM 2486 N N . SER A 1 320 ? 33.797 -4.722 -9.312 1.00 32.00 320 SER A N 1
ATOM 2487 C CA . SER A 1 320 ? 33.613 -3.282 -9.384 1.00 32.00 320 SER A CA 1
ATOM 2488 C C . SER A 1 320 ? 34.997 -2.637 -9.294 1.00 32.00 320 SER A C 1
ATOM 2490 O O . SER A 1 320 ? 35.643 -2.768 -8.252 1.00 32.00 320 SER A O 1
ATOM 2492 N N . PRO A 1 321 ? 35.466 -1.869 -10.288 1.00 29.17 321 PRO A N 1
ATOM 2493 C CA . PRO A 1 321 ? 36.013 -0.602 -9.891 1.00 29.17 321 PRO A CA 1
ATOM 2494 C C . PRO A 1 321 ? 34.790 0.173 -9.413 1.00 29.17 321 PRO A C 1
ATOM 2496 O O . PRO A 1 321 ? 33.974 0.643 -10.205 1.00 29.17 321 PRO A O 1
ATOM 2499 N N . THR A 1 322 ? 34.609 0.257 -8.100 1.00 32.66 322 THR A N 1
ATOM 2500 C CA . THR A 1 322 ? 33.906 1.399 -7.535 1.00 32.66 322 THR A CA 1
ATOM 2501 C C . THR A 1 322 ? 34.716 2.593 -8.028 1.00 32.66 322 THR A C 1
ATOM 2503 O O . THR A 1 322 ? 35.745 2.927 -7.443 1.00 32.66 322 THR A O 1
ATOM 2506 N N . PHE A 1 323 ? 34.354 3.164 -9.181 1.00 35.00 323 PHE A N 1
ATOM 2507 C CA . PHE A 1 323 ? 34.860 4.471 -9.558 1.00 35.00 323 PHE A CA 1
ATOM 2508 C C . PHE A 1 323 ? 34.299 5.389 -8.485 1.00 35.00 323 PHE A C 1
ATOM 2510 O O . PHE A 1 323 ? 33.099 5.651 -8.420 1.00 35.00 323 PHE A O 1
ATOM 2517 N N . GLY A 1 324 ? 35.174 5.688 -7.525 1.00 26.06 324 GLY A N 1
ATOM 2518 C CA . GLY A 1 324 ? 34.842 6.403 -6.315 1.00 26.06 324 GLY A CA 1
ATOM 2519 C C . GLY A 1 324 ? 34.191 7.733 -6.645 1.00 26.06 324 GLY A C 1
ATOM 2520 O O . GLY A 1 324 ? 34.370 8.270 -7.737 1.00 26.06 324 GLY A O 1
ATOM 2521 N N . ARG A 1 325 ? 33.449 8.248 -5.661 1.00 26.86 325 ARG A N 1
ATOM 2522 C CA . ARG A 1 325 ? 32.957 9.626 -5.596 1.00 26.86 325 ARG A CA 1
ATOM 2523 C C . ARG A 1 325 ? 33.929 10.576 -6.300 1.00 26.86 325 ARG A C 1
ATOM 2525 O O . ARG A 1 325 ? 34.941 10.970 -5.725 1.00 26.86 325 ARG A O 1
ATOM 2532 N N . LEU A 1 326 ? 33.610 10.950 -7.533 1.00 27.20 326 LEU A N 1
ATOM 2533 C CA . LEU A 1 326 ? 34.199 12.124 -8.145 1.00 27.20 326 LEU A CA 1
ATOM 2534 C C . LEU A 1 326 ? 33.397 13.292 -7.598 1.00 27.20 326 LEU A C 1
ATOM 2536 O O . LEU A 1 326 ? 32.258 13.532 -7.995 1.00 27.20 326 LEU A O 1
ATOM 2540 N N . ASN A 1 327 ? 33.988 13.945 -6.599 1.00 27.70 327 ASN A N 1
ATOM 2541 C CA . ASN A 1 327 ? 33.569 15.262 -6.160 1.00 27.70 327 ASN A CA 1
ATOM 2542 C C . ASN A 1 327 ? 33.415 16.161 -7.391 1.00 27.70 327 ASN A C 1
ATOM 2544 O O . ASN A 1 327 ? 34.290 16.199 -8.258 1.00 27.70 327 ASN A O 1
ATOM 2548 N N . SER A 1 328 ? 32.294 16.871 -7.440 1.00 21.62 328 SER A N 1
ATOM 2549 C CA . SER A 1 328 ? 32.043 17.965 -8.368 1.00 21.62 328 SER A CA 1
ATOM 2550 C C . SER A 1 328 ? 33.245 18.918 -8.388 1.00 21.62 328 SER A C 1
ATOM 2552 O O . SER A 1 328 ? 33.700 19.307 -7.308 1.00 21.62 328 SER A O 1
ATOM 2554 N N . PRO A 1 329 ? 33.761 19.335 -9.555 1.00 26.78 329 PRO A N 1
ATOM 2555 C CA . PRO A 1 329 ? 34.578 20.531 -9.597 1.00 26.78 329 PRO A CA 1
ATOM 2556 C C . PRO A 1 329 ? 33.658 21.737 -9.366 1.00 26.78 329 PRO A C 1
ATOM 2558 O O . PRO A 1 329 ? 32.569 21.816 -9.940 1.00 26.78 329 PRO A O 1
ATOM 2561 N N . THR A 1 330 ? 34.085 22.619 -8.466 1.00 30.92 330 THR A N 1
ATOM 2562 C CA . THR A 1 330 ? 33.621 24.010 -8.357 1.00 30.92 330 THR A CA 1
ATOM 2563 C C . THR A 1 330 ? 33.709 24.744 -9.681 1.00 30.92 330 THR A C 1
ATOM 2565 O O . THR A 1 330 ? 34.719 24.506 -10.386 1.00 30.92 330 THR A O 1
#

Foldseek 3Di:
DDDDDLDPDQDPLVLVLLVLVLVVCVVPPQVRDPFWDKQWDDCVRRVVLVPDPDPVVNVVNVVSVVSVCVDPFKDKDFQPVCVVDPDDRSVRRIIITGHNSCNVVSCVSNVPDDPLVVVLLVQLLVLLVVPDPQPVLSVLCNVPPLDDSVDHNNLLVVLLLCLLVCLPVQAAQLVSCCVSPVHRSCSCPPVQVSCCSSNVHPTRSHHHDAKEKEKAAQDLDLLFAEEEEADPVVLVCLRVVVDVVRHRYIYIYTPPPQPQLQLQLDPSRHDYDYDPNQCVSPVCNVVSVNCCSNHPDLPGAYHYDDPDDDPRRPHPDDDDPPPDDPPDDD

Radius of gyration: 32.39 Å; chains: 1; bounding box: 66×42×96 Å